Protein AF-A0A2J7RHN5-F1 (afdb_monomer)

Foldseek 3Di:
DVVVLVVLVVLLVVLVVLVVPADPPDCPDPSNVVSVVSNVVSLVVLVVVLVVCCVVQPDPPDPRHQVVDPLSVLSVVLSVLVVVLVVVVVVPDPVPPPPVSNVVSVVSSNCSVVNVCVSDVVSVVVVVVVVVVVVVVVVVVVVVVVVLLVVLVVCLVVFAPPQKDKPDPVDRDPVRQADWDWDPPDDDTDIDTIDTDGDQQGNNDSVSSD

Organism: NCBI:txid105785

Sequence (210 aa):
MKYFDFFIMIVISLSSIALAAEDPVDEESTRNTILEYFDYAFTCVFTIEMILKILDLGIILHPGSYLREFWNIMDAVVVICAAVSFGFNLSGSKAGQNLSTIKSLRVLRVLRPLKTIKRVPKLKAVFDCVVNSLKNVINILIVYILFQFIFAVIAVQLFNGKFFYCSDESKFTEDECQGWYFVYEGDEPKVQKREWKTQDFHYDNVIAAM

Structure (mmCIF, N/CA/C/O backbone):
data_AF-A0A2J7RHN5-F1
#
_entry.id   AF-A0A2J7RHN5-F1
#
loop_
_atom_site.group_PDB
_atom_site.id
_atom_site.type_symbol
_atom_site.label_atom_id
_atom_site.label_alt_id
_atom_site.label_comp_id
_atom_site.label_asym_id
_atom_site.label_entity_id
_atom_site.label_seq_id
_atom_site.pdbx_PDB_ins_code
_atom_site.Cartn_x
_atom_site.Cartn_y
_atom_site.Cartn_z
_atom_site.occupancy
_atom_site.B_iso_or_equiv
_atom_site.auth_seq_id
_atom_site.auth_comp_id
_atom_site.auth_asym_id
_atom_site.auth_atom_id
_atom_site.pdbx_PDB_model_num
ATOM 1 N N . MET A 1 1 ? -17.745 -5.114 28.720 1.00 61.50 1 MET A N 1
ATOM 2 C CA . MET A 1 1 ? -17.225 -4.487 27.484 1.00 61.50 1 MET A CA 1
ATOM 3 C C . MET A 1 1 ? -17.704 -5.114 26.159 1.00 61.50 1 MET A C 1
ATOM 5 O O . MET A 1 1 ? -17.556 -4.456 25.145 1.00 61.50 1 MET A O 1
ATOM 9 N N . LYS A 1 2 ? -18.353 -6.298 26.101 1.00 71.44 2 LYS A N 1
ATOM 10 C CA . LYS A 1 2 ? -18.789 -6.903 24.811 1.00 71.44 2 LYS A CA 1
ATOM 11 C C . LYS A 1 2 ? -19.731 -6.031 23.960 1.00 71.44 2 LYS A C 1
ATOM 13 O O . LYS A 1 2 ? -19.635 -6.055 22.740 1.00 71.44 2 LYS A O 1
ATOM 18 N N . TYR A 1 3 ? -20.615 -5.252 24.589 1.00 81.00 3 TYR A N 1
ATOM 19 C CA . TYR A 1 3 ? -21.520 -4.337 23.879 1.00 81.00 3 TYR A CA 1
ATOM 20 C C . TYR A 1 3 ? -20.787 -3.156 23.239 1.00 81.00 3 TYR A C 1
ATOM 22 O O . TYR A 1 3 ? -21.096 -2.792 22.111 1.00 81.00 3 TYR A O 1
ATOM 30 N N . PHE A 1 4 ? -19.782 -2.606 23.928 1.00 82.94 4 PHE A N 1
ATOM 31 C CA . PHE A 1 4 ? -18.916 -1.567 23.373 1.00 82.94 4 PHE A CA 1
ATOM 32 C C . PHE A 1 4 ? -18.135 -2.106 22.170 1.00 82.94 4 PHE A C 1
ATOM 34 O O . PHE A 1 4 ? -18.080 -1.466 21.123 1.00 82.94 4 PHE A O 1
ATOM 41 N N . ASP A 1 5 ? -17.613 -3.330 22.275 1.00 81.50 5 ASP A N 1
ATOM 42 C CA . ASP A 1 5 ? -16.877 -3.938 21.171 1.00 81.50 5 ASP A CA 1
ATOM 43 C C . ASP A 1 5 ? -17.746 -4.250 19.956 1.00 81.50 5 ASP A C 1
ATOM 45 O O . ASP A 1 5 ? -17.323 -4.019 18.823 1.00 81.50 5 ASP A O 1
ATOM 49 N N . PHE A 1 6 ? -18.966 -4.729 20.191 1.00 86.44 6 PHE A N 1
ATOM 50 C CA . PHE A 1 6 ? -19.950 -4.972 19.145 1.00 86.44 6 PHE A CA 1
ATOM 51 C C . PHE A 1 6 ? -20.397 -3.672 18.465 1.00 86.44 6 PHE A C 1
ATOM 53 O O . PHE A 1 6 ? -20.441 -3.612 17.238 1.00 86.44 6 PHE A O 1
ATOM 60 N N . PHE A 1 7 ? -20.644 -2.614 19.244 1.00 89.38 7 PHE A N 1
ATOM 61 C CA . PHE A 1 7 ? -20.972 -1.291 18.717 1.00 89.38 7 PHE A CA 1
ATOM 62 C C . PHE A 1 7 ? -19.870 -0.768 17.789 1.00 89.38 7 PHE A C 1
ATOM 64 O O . PHE A 1 7 ? -20.147 -0.410 16.647 1.00 89.38 7 PHE A O 1
ATOM 71 N N . ILE A 1 8 ? -18.608 -0.797 18.227 1.00 87.94 8 ILE A N 1
ATOM 72 C CA . ILE A 1 8 ? -17.501 -0.323 17.389 1.00 87.94 8 ILE A CA 1
ATOM 73 C C . ILE A 1 8 ? -17.316 -1.205 16.144 1.00 87.94 8 ILE A C 1
ATOM 75 O O . ILE A 1 8 ? -17.021 -0.675 15.078 1.00 87.94 8 ILE A O 1
ATOM 79 N N . MET A 1 9 ? -17.539 -2.524 16.215 1.00 86.62 9 MET A N 1
ATOM 80 C CA . MET A 1 9 ? -17.522 -3.368 15.008 1.00 86.62 9 MET A CA 1
ATOM 81 C C . MET A 1 9 ? -18.599 -2.969 13.991 1.00 86.62 9 MET A C 1
ATOM 83 O O . MET A 1 9 ? -18.318 -2.956 12.791 1.00 86.62 9 MET A O 1
ATOM 87 N N . ILE A 1 10 ? -19.806 -2.615 14.445 1.00 89.88 10 ILE A N 1
ATOM 88 C CA . ILE A 1 10 ? -20.858 -2.095 13.559 1.00 89.88 10 ILE A CA 1
ATOM 89 C C . ILE A 1 10 ? -20.398 -0.784 12.918 1.00 89.88 10 ILE A C 1
ATOM 91 O O . ILE A 1 10 ? -20.495 -0.638 11.703 1.00 89.88 10 ILE A O 1
ATOM 95 N N . VAL A 1 11 ? -19.832 0.135 13.704 1.00 89.81 11 VAL A N 1
ATOM 96 C CA . VAL A 1 11 ? -19.321 1.422 13.204 1.00 89.81 11 VAL A CA 1
ATOM 97 C C . VAL A 1 11 ? -18.205 1.227 12.171 1.00 89.81 11 VAL A C 1
ATOM 99 O O . VAL A 1 11 ? -18.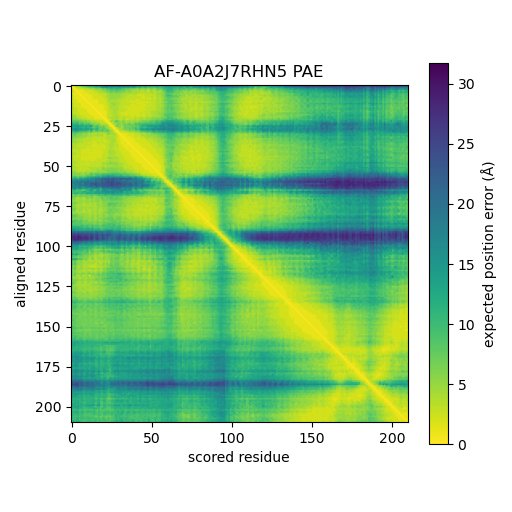217 1.878 11.130 1.00 89.81 11 VAL A O 1
ATOM 102 N N . ILE A 1 12 ? -17.271 0.296 12.399 1.00 88.19 12 ILE A N 1
ATOM 103 C CA . ILE A 1 12 ? -16.224 -0.052 11.422 1.00 88.19 12 ILE A CA 1
ATOM 104 C C . ILE A 1 12 ? -16.846 -0.603 10.138 1.00 88.19 12 ILE A C 1
ATOM 106 O O . ILE A 1 12 ? -16.436 -0.215 9.045 1.00 88.19 12 ILE A O 1
ATOM 110 N N . SER A 1 13 ? -17.845 -1.478 10.257 1.00 90.12 13 SER A N 1
ATOM 111 C CA . SER A 1 13 ? -18.523 -2.081 9.105 1.00 90.12 13 SER A CA 1
ATOM 112 C C . SER A 1 13 ? -19.246 -1.020 8.274 1.00 90.12 13 SER A C 1
ATOM 114 O O . SER A 1 13 ? -19.042 -0.948 7.066 1.00 90.12 13 SER A O 1
ATOM 116 N N . LEU A 1 14 ? -20.005 -0.131 8.921 1.00 91.19 14 LEU A N 1
ATOM 117 C CA . LEU A 1 14 ? -20.675 0.996 8.267 1.00 91.19 14 LEU A CA 1
ATOM 118 C C . LEU A 1 14 ? -19.675 1.963 7.625 1.00 91.19 14 LEU A C 1
ATOM 120 O O . LEU A 1 14 ? -19.875 2.373 6.487 1.00 91.19 14 LEU A O 1
ATOM 124 N N . SER A 1 15 ? -18.563 2.262 8.303 1.00 90.25 15 SER A N 1
ATOM 125 C CA . SER A 1 15 ? -17.482 3.072 7.733 1.00 90.25 15 SER A CA 1
ATOM 126 C C . SER A 1 15 ? -16.845 2.419 6.508 1.00 90.25 15 SER A C 1
ATOM 128 O O . SER A 1 15 ? -16.424 3.133 5.604 1.00 90.25 15 SER A O 1
ATOM 130 N N . SER A 1 16 ? -16.744 1.091 6.478 1.00 89.38 16 SER A N 1
ATOM 131 C CA . SER A 1 16 ? -16.157 0.360 5.350 1.00 89.38 16 SER A CA 1
ATOM 132 C C . SER A 1 16 ? -17.112 0.329 4.157 1.00 89.38 16 SER A C 1
ATOM 134 O O . SER A 1 16 ? -16.682 0.492 3.022 1.00 89.38 16 SER A O 1
ATOM 136 N N . ILE A 1 17 ? -18.413 0.174 4.420 1.00 90.81 17 ILE A N 1
ATOM 137 C CA . ILE A 1 17 ? -19.468 0.244 3.401 1.00 90.81 17 ILE A CA 1
ATOM 138 C C . ILE A 1 17 ? -19.548 1.653 2.807 1.00 90.81 17 ILE A C 1
ATOM 140 O O . ILE A 1 17 ? -19.647 1.786 1.594 1.00 90.81 17 ILE A O 1
ATOM 144 N N . ALA A 1 18 ? -19.463 2.696 3.638 1.00 88.00 18 ALA A N 1
ATOM 145 C CA . ALA A 1 18 ? -19.436 4.080 3.170 1.00 88.00 18 ALA A CA 1
ATOM 146 C C . ALA A 1 18 ? -18.233 4.340 2.249 1.00 88.00 18 ALA A C 1
ATOM 148 O O . ALA A 1 18 ? -18.406 4.911 1.180 1.00 88.00 18 ALA A O 1
ATOM 149 N N . LEU A 1 19 ? -17.045 3.845 2.614 1.00 85.81 19 LEU A N 1
ATOM 150 C CA . LEU A 1 19 ? -15.849 3.957 1.773 1.00 85.81 19 LEU A CA 1
ATOM 151 C C . LEU A 1 19 ? -15.999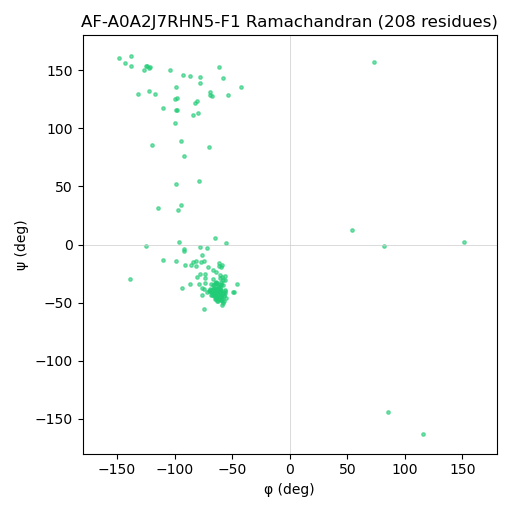 3.205 0.439 1.00 85.81 19 LEU A C 1
ATOM 153 O O . LEU A 1 19 ? -15.573 3.698 -0.595 1.00 85.81 19 LEU A O 1
ATOM 157 N N . ALA A 1 20 ? -16.623 2.025 0.448 1.00 87.50 20 ALA A N 1
ATOM 158 C CA . ALA A 1 20 ? -16.884 1.257 -0.772 1.00 87.50 20 ALA A CA 1
ATOM 159 C C . ALA A 1 20 ? -17.969 1.880 -1.670 1.00 87.50 20 ALA A C 1
ATOM 161 O O . ALA A 1 20 ? -18.062 1.529 -2.843 1.00 87.50 20 ALA A O 1
ATOM 162 N N . ALA A 1 21 ? -18.806 2.761 -1.118 1.00 88.12 21 ALA A N 1
ATOM 163 C CA . ALA A 1 21 ? -19.867 3.459 -1.835 1.00 88.12 21 ALA A CA 1
ATOM 164 C C . ALA A 1 21 ? -19.429 4.821 -2.408 1.00 88.12 21 ALA A C 1
ATOM 166 O O . ALA A 1 21 ? -20.241 5.465 -3.072 1.00 88.12 21 ALA A O 1
ATOM 167 N N . GLU A 1 22 ? -18.195 5.265 -2.137 1.00 83.75 22 GLU A N 1
ATOM 168 C CA . GLU A 1 22 ? -17.614 6.489 -2.705 1.00 83.75 22 GLU A CA 1
ATOM 169 C C . GLU A 1 22 ? -17.396 6.300 -4.214 1.00 83.75 22 GLU A C 1
ATOM 171 O O . GLU A 1 22 ? -16.810 5.305 -4.648 1.00 83.75 22 GLU A O 1
ATOM 176 N N . ASP A 1 23 ? -17.902 7.236 -5.020 1.00 81.12 23 ASP A N 1
ATOM 177 C CA . ASP A 1 23 ? -17.757 7.178 -6.477 1.00 81.12 23 ASP A CA 1
ATOM 178 C C . ASP A 1 23 ? -16.381 7.734 -6.885 1.00 81.12 23 ASP A C 1
ATOM 180 O O . ASP A 1 23 ? -16.086 8.889 -6.555 1.00 81.12 23 ASP A O 1
ATOM 184 N N . PRO A 1 24 ? -15.529 6.953 -7.581 1.00 78.00 24 PRO A N 1
ATOM 185 C CA . PRO A 1 24 ? -14.197 7.399 -7.977 1.00 78.00 24 PRO A CA 1
ATOM 186 C C . PRO A 1 24 ? -14.193 8.359 -9.176 1.00 78.00 24 PRO A C 1
ATOM 188 O O . PRO A 1 24 ? -13.159 8.971 -9.438 1.00 78.00 24 PRO A O 1
ATOM 191 N N . VAL A 1 25 ? -15.292 8.461 -9.934 1.00 76.75 25 VAL A N 1
ATOM 192 C CA . VAL A 1 25 ? -15.349 9.241 -11.183 1.00 76.75 25 VAL A CA 1
ATOM 193 C C . VAL A 1 25 ? -15.862 10.660 -10.938 1.00 76.75 25 VAL A C 1
ATOM 195 O O . VAL A 1 25 ? -15.353 11.599 -11.547 1.00 76.75 25 VAL A O 1
ATOM 198 N N . ASP A 1 26 ? -16.832 10.828 -10.038 1.00 75.19 26 ASP A N 1
ATOM 199 C CA . ASP A 1 26 ? -17.456 12.123 -9.745 1.00 75.19 26 ASP A CA 1
ATOM 200 C C . ASP A 1 26 ? -17.268 12.536 -8.274 1.00 75.19 26 ASP A C 1
ATOM 202 O O . ASP A 1 26 ? -18.129 12.306 -7.416 1.00 75.19 26 ASP A O 1
ATOM 206 N N . GLU A 1 27 ? -16.123 13.171 -7.984 1.00 69.75 27 GLU A N 1
ATOM 207 C CA . GLU A 1 27 ? -15.758 13.662 -6.645 1.00 69.75 27 GLU A CA 1
ATOM 208 C C . GLU A 1 27 ? -16.751 14.715 -6.097 1.00 69.75 27 GLU A C 1
ATOM 210 O O . GLU A 1 27 ? -16.910 14.800 -4.880 1.00 69.75 27 GLU A O 1
ATOM 215 N N . GLU A 1 28 ? -17.458 15.469 -6.952 1.00 71.00 28 GLU A N 1
ATOM 216 C CA . GLU A 1 28 ? -18.370 16.559 -6.545 1.00 71.00 28 GLU A CA 1
ATOM 217 C C . GLU A 1 28 ? -19.846 16.137 -6.443 1.00 71.00 28 GLU A C 1
ATOM 219 O O . GLU A 1 28 ? -20.719 16.948 -6.116 1.00 71.00 28 GLU A O 1
ATOM 224 N N . SER A 1 29 ? -20.152 14.860 -6.679 1.00 80.88 29 SER A N 1
ATOM 225 C CA . SER A 1 29 ? -21.517 14.356 -6.559 1.00 80.88 29 SER A CA 1
ATOM 226 C C . SER A 1 29 ? -22.100 14.585 -5.153 1.00 80.88 29 SER A C 1
ATOM 228 O O . SER A 1 29 ? -21.442 14.405 -4.125 1.00 80.88 29 SER A O 1
ATOM 230 N N . THR A 1 30 ? -23.401 14.897 -5.071 1.00 81.50 30 THR A N 1
ATOM 231 C CA . THR A 1 30 ? -24.111 15.098 -3.786 1.00 81.50 30 THR A CA 1
ATOM 232 C C . THR A 1 30 ? -23.992 13.886 -2.851 1.00 81.50 30 THR A C 1
ATOM 234 O O . THR A 1 30 ? -24.033 14.022 -1.627 1.00 81.50 30 THR A O 1
ATOM 237 N N . ARG A 1 31 ? -23.819 12.684 -3.418 1.00 82.69 31 ARG A N 1
ATOM 238 C CA . ARG A 1 31 ? -23.600 11.441 -2.666 1.00 82.69 31 ARG A CA 1
ATOM 239 C C . ARG A 1 31 ? -22.267 11.477 -1.921 1.00 82.69 31 ARG A C 1
ATOM 241 O O . ARG A 1 31 ? -22.249 11.152 -0.736 1.00 82.69 31 ARG A O 1
ATOM 248 N N . ASN A 1 32 ? -21.198 11.927 -2.575 1.00 82.44 32 ASN A N 1
ATOM 249 C CA . ASN A 1 32 ? -19.870 12.033 -1.977 1.00 82.44 32 ASN A CA 1
ATOM 250 C C . ASN A 1 32 ? -19.832 13.073 -0.848 1.00 82.44 32 ASN A C 1
ATOM 252 O O . ASN A 1 32 ? -19.265 12.791 0.204 1.00 82.44 32 ASN A O 1
ATOM 256 N N . THR A 1 33 ? -20.544 14.200 -0.973 1.00 83.12 33 THR A N 1
ATOM 257 C CA . THR A 1 33 ? -20.673 15.176 0.129 1.00 83.12 33 THR A CA 1
ATOM 258 C C . THR A 1 33 ? -21.336 14.571 1.376 1.00 83.12 33 THR A C 1
ATOM 260 O O . THR A 1 33 ? -20.907 14.811 2.505 1.00 83.12 33 THR A O 1
ATOM 263 N N . ILE A 1 34 ? -22.381 13.755 1.195 1.00 86.88 34 ILE A N 1
ATOM 264 C CA . ILE A 1 34 ? -23.064 13.077 2.309 1.00 86.88 34 ILE A CA 1
ATOM 265 C C . ILE A 1 34 ? -22.154 12.008 2.934 1.00 86.88 34 ILE A C 1
ATOM 267 O O . ILE A 1 34 ? -22.063 11.907 4.160 1.00 86.88 34 ILE A O 1
ATOM 271 N N . LEU A 1 35 ? -21.470 11.218 2.103 1.00 86.94 35 LEU A N 1
ATOM 272 C CA . LEU A 1 35 ? -20.515 10.195 2.542 1.00 86.94 35 LEU A CA 1
ATOM 273 C C . LEU A 1 35 ? -19.350 10.810 3.328 1.00 86.94 35 LEU A C 1
ATOM 275 O O . LEU A 1 35 ? -18.924 10.245 4.336 1.00 86.94 35 LEU A O 1
ATOM 279 N N . GLU A 1 36 ? -18.893 11.997 2.934 1.00 83.12 36 GLU A N 1
ATOM 280 C CA . GLU A 1 36 ? -17.863 12.745 3.651 1.00 83.12 36 GLU A CA 1
ATOM 281 C C . GLU A 1 36 ? -18.323 13.140 5.063 1.00 83.12 36 GLU A C 1
ATOM 283 O O . GLU A 1 36 ? -17.581 12.962 6.032 1.00 83.12 36 GLU A O 1
ATOM 288 N N . TYR A 1 37 ? -19.575 13.586 5.218 1.00 85.81 37 TYR A N 1
ATOM 289 C CA . TYR A 1 37 ? -20.144 13.881 6.536 1.00 85.81 37 TYR A CA 1
ATOM 290 C C . TYR A 1 37 ? -20.212 12.640 7.438 1.00 85.81 37 TYR A C 1
ATOM 292 O O . TYR A 1 37 ? -19.866 12.703 8.623 1.00 85.81 37 TYR A O 1
ATOM 300 N N . PHE A 1 38 ? -20.602 11.489 6.882 1.00 88.31 38 PHE A N 1
ATOM 301 C CA . PHE A 1 38 ? -20.553 10.220 7.611 1.00 88.31 38 PHE A CA 1
ATOM 302 C C . PHE A 1 38 ? -19.125 9.848 8.020 1.00 88.31 38 PHE A C 1
ATOM 304 O O . PHE A 1 38 ? -18.911 9.390 9.143 1.00 88.31 38 PHE A O 1
ATOM 311 N N . ASP A 1 39 ? -18.136 10.087 7.159 1.00 85.44 39 ASP A N 1
ATOM 312 C CA . ASP A 1 39 ? -16.738 9.820 7.485 1.00 85.44 39 ASP A CA 1
ATOM 313 C C . ASP A 1 39 ? -16.221 10.685 8.644 1.00 85.44 39 ASP A C 1
ATOM 315 O O . ASP A 1 39 ? -15.502 10.187 9.523 1.00 85.44 39 ASP A O 1
ATOM 319 N N . TYR A 1 40 ? -16.645 11.951 8.704 1.00 84.81 40 TYR A N 1
ATOM 320 C CA . TYR A 1 40 ? -16.377 12.816 9.852 1.00 84.81 40 TYR A CA 1
ATOM 321 C C . TYR A 1 40 ? -17.000 12.258 11.133 1.00 84.81 40 TYR A C 1
ATOM 323 O O . TYR A 1 40 ? -16.305 12.133 12.146 1.00 84.81 40 TYR A O 1
ATOM 331 N N . ALA A 1 41 ? -18.263 11.828 11.084 1.00 89.44 41 ALA A N 1
ATOM 332 C CA . ALA A 1 41 ? -18.929 11.217 12.232 1.00 89.44 41 ALA A CA 1
ATOM 333 C C . ALA A 1 41 ? -18.199 9.948 12.718 1.00 89.44 41 ALA A C 1
ATOM 335 O O . ALA A 1 41 ? -17.947 9.795 13.917 1.00 89.44 41 ALA A O 1
ATOM 336 N N . PHE A 1 42 ? -17.787 9.062 11.805 1.00 89.25 42 PHE A N 1
ATOM 337 C CA . PHE A 1 42 ? -17.022 7.859 12.152 1.00 89.25 42 PHE A CA 1
ATOM 338 C C . PHE A 1 42 ? -15.655 8.194 12.759 1.00 89.25 42 PHE A C 1
ATOM 340 O O . PHE A 1 42 ? -15.257 7.594 13.759 1.00 89.25 42 PHE A O 1
ATOM 347 N N . THR A 1 43 ? -14.950 9.184 12.208 1.00 86.44 43 THR A N 1
ATOM 348 C CA . THR A 1 43 ? -13.660 9.650 12.737 1.00 86.44 43 THR A CA 1
ATOM 349 C C . THR A 1 43 ? -13.789 10.195 14.161 1.00 86.44 43 THR A C 1
ATOM 351 O O . THR A 1 43 ? -12.938 9.900 15.006 1.00 86.44 43 THR A O 1
ATOM 354 N N . CYS A 1 44 ? -14.863 10.925 14.472 1.00 88.31 44 CYS A N 1
ATOM 355 C CA . CYS A 1 44 ? -15.139 11.379 15.836 1.00 88.31 44 CYS A CA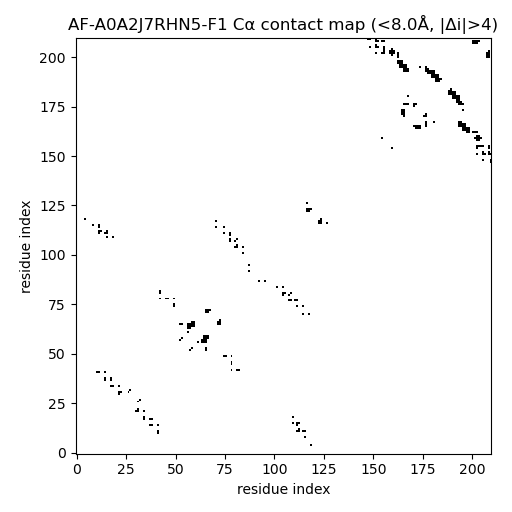 1
ATOM 356 C C . CYS A 1 44 ? -15.336 10.200 16.799 1.00 88.31 44 CYS A C 1
ATOM 358 O O . CYS A 1 44 ? -14.719 10.175 17.865 1.00 88.31 44 CYS A O 1
ATOM 360 N N . VAL A 1 45 ? -16.122 9.187 16.411 1.00 90.69 45 VAL A N 1
ATOM 361 C CA . VAL A 1 45 ? -16.332 7.981 17.233 1.00 90.69 45 VAL A CA 1
ATOM 362 C C . VAL A 1 45 ? -15.011 7.248 17.494 1.00 90.69 45 VAL A C 1
ATOM 364 O O . VAL A 1 45 ? -14.739 6.872 18.634 1.00 90.69 45 VAL A O 1
ATOM 367 N N . PHE A 1 46 ? -14.153 7.096 16.480 1.00 88.19 46 PHE A N 1
ATOM 368 C CA . PHE A 1 46 ? -12.839 6.460 16.644 1.00 88.19 46 PHE A CA 1
ATOM 369 C C . PHE A 1 46 ? -11.866 7.289 17.483 1.00 88.19 46 PHE A C 1
ATOM 371 O O . PHE A 1 46 ? -11.078 6.729 18.241 1.00 88.19 46 PHE A O 1
ATOM 378 N N . THR A 1 47 ? -11.929 8.615 17.390 1.00 87.50 47 THR A N 1
ATOM 379 C CA . THR A 1 47 ? -11.136 9.498 18.252 1.00 87.50 47 THR A CA 1
ATOM 380 C C . THR A 1 47 ? -11.529 9.322 19.717 1.00 87.50 47 THR A C 1
ATOM 382 O O . THR A 1 47 ? -10.659 9.168 20.573 1.00 87.50 47 THR A O 1
ATOM 385 N N . ILE A 1 48 ? -12.832 9.269 20.013 1.00 89.88 48 ILE A N 1
ATOM 386 C CA . ILE A 1 48 ? -13.334 9.029 21.373 1.00 89.88 48 ILE A CA 1
ATOM 387 C C . ILE A 1 48 ? -12.903 7.644 21.869 1.00 89.88 48 ILE A C 1
ATOM 389 O O . ILE A 1 48 ? -12.400 7.520 22.982 1.00 89.88 48 ILE A O 1
ATOM 393 N N . GLU A 1 49 ? -13.043 6.608 21.040 1.00 88.56 49 GLU A N 1
ATOM 394 C CA . GLU A 1 49 ? -12.577 5.252 21.352 1.00 88.56 49 GLU A CA 1
ATOM 395 C C . GLU A 1 49 ? -11.077 5.226 21.699 1.00 88.56 49 GLU A C 1
ATOM 397 O O . GLU A 1 49 ? -10.685 4.620 22.698 1.00 88.56 49 GLU A O 1
ATOM 402 N N . MET A 1 50 ? -10.244 5.900 20.901 1.00 85.88 50 MET A N 1
ATOM 403 C CA . MET A 1 50 ? -8.801 5.998 21.128 1.00 85.88 50 MET A CA 1
ATOM 404 C C . MET A 1 50 ? -8.494 6.679 22.467 1.00 85.88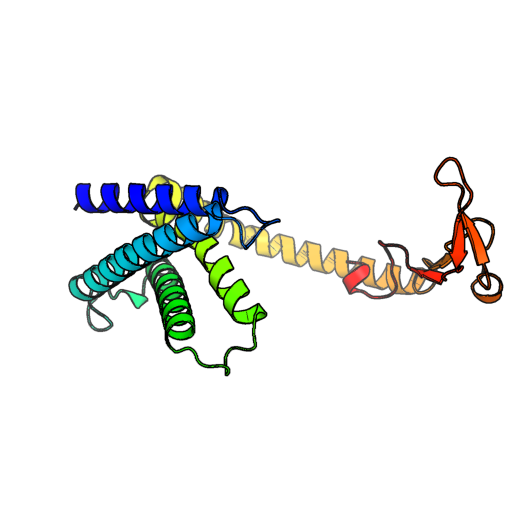 50 MET A C 1
ATOM 406 O O . MET A 1 50 ? -7.684 6.167 23.238 1.00 85.88 50 MET A O 1
ATOM 410 N N . ILE A 1 51 ? -9.158 7.797 22.772 1.00 86.88 51 ILE A N 1
ATOM 411 C CA . ILE A 1 51 ? -8.980 8.516 24.041 1.00 86.88 51 ILE A CA 1
ATOM 412 C C . ILE A 1 51 ? -9.369 7.619 25.220 1.00 86.88 51 ILE A C 1
ATOM 414 O O . ILE A 1 51 ? -8.597 7.497 26.168 1.00 86.88 51 ILE A O 1
ATOM 418 N N . LEU A 1 52 ? -10.516 6.937 25.148 1.00 86.38 52 LEU A N 1
ATOM 419 C CA . LEU A 1 52 ? -10.958 6.016 26.198 1.00 86.38 52 LEU A CA 1
ATOM 420 C C . LEU A 1 52 ? -9.945 4.886 26.432 1.00 86.38 52 LEU A C 1
ATOM 422 O O . LEU A 1 52 ? -9.630 4.581 27.579 1.00 86.38 52 LEU A O 1
ATOM 426 N N . LYS A 1 53 ? -9.376 4.311 25.365 1.00 81.38 53 LYS A N 1
ATOM 427 C CA . LYS A 1 53 ? -8.309 3.302 25.476 1.00 81.38 53 LYS A CA 1
ATOM 428 C C . LYS A 1 53 ? -7.040 3.864 26.114 1.00 81.38 53 LYS A C 1
ATOM 430 O O . LYS A 1 53 ? -6.423 3.185 26.925 1.00 81.38 53 LYS A O 1
ATOM 435 N N . ILE A 1 54 ? -6.635 5.079 25.751 1.00 82.38 54 ILE A N 1
ATOM 436 C CA . ILE A 1 54 ? -5.450 5.728 26.328 1.00 82.38 54 ILE A CA 1
ATOM 437 C C . ILE A 1 54 ? -5.635 5.963 27.833 1.00 82.38 54 ILE A C 1
ATOM 439 O O . ILE A 1 54 ? -4.687 5.779 28.595 1.00 82.38 54 ILE A O 1
ATOM 443 N N . LEU A 1 55 ? -6.844 6.338 28.259 1.00 82.81 55 LEU A N 1
ATOM 444 C CA . LEU A 1 55 ? -7.172 6.535 29.672 1.00 82.81 55 LEU A CA 1
ATOM 445 C C . LEU A 1 55 ? -7.201 5.215 30.460 1.00 82.81 55 LEU A C 1
ATOM 447 O O . LEU A 1 55 ? -6.729 5.192 31.590 1.00 82.81 55 LEU A O 1
ATOM 451 N N . ASP A 1 56 ? -7.711 4.131 29.867 1.00 80.06 56 ASP A N 1
ATOM 452 C CA . ASP A 1 56 ? -7.813 2.812 30.515 1.00 80.06 56 ASP A CA 1
ATOM 453 C C . ASP A 1 56 ? -6.459 2.075 30.594 1.00 80.06 56 ASP A C 1
ATOM 455 O O . ASP A 1 56 ? -6.093 1.530 31.632 1.00 80.06 56 ASP A O 1
ATOM 459 N N . LEU A 1 57 ? -5.671 2.089 29.511 1.00 71.88 57 LEU A N 1
ATOM 460 C CA . LEU A 1 57 ? -4.392 1.362 29.410 1.00 71.88 57 LEU A CA 1
ATOM 461 C C . LEU A 1 57 ? -3.170 2.188 29.853 1.00 71.88 57 LEU A C 1
ATOM 463 O O . LEU A 1 57 ? -2.099 1.628 30.101 1.00 71.88 57 LEU A O 1
ATOM 467 N N . GLY A 1 58 ? -3.305 3.513 29.932 1.00 67.69 58 GLY A N 1
ATOM 468 C CA . GLY A 1 58 ? -2.196 4.440 30.141 1.00 67.69 58 GLY A CA 1
ATOM 469 C C . GLY A 1 58 ? -1.296 4.610 28.906 1.00 67.69 58 GLY A C 1
ATOM 470 O O . GLY A 1 58 ? -1.218 3.757 28.017 1.00 67.69 58 GLY A O 1
ATOM 471 N N . ILE A 1 59 ? -0.586 5.744 28.843 1.00 63.69 59 ILE A N 1
ATOM 472 C CA . ILE A 1 59 ? 0.247 6.112 27.683 1.00 63.69 59 ILE A CA 1
ATOM 473 C C . ILE A 1 59 ? 1.540 5.277 27.628 1.00 63.69 59 ILE A C 1
ATOM 475 O O . ILE A 1 59 ? 1.795 4.617 26.620 1.00 63.69 59 ILE A O 1
ATOM 479 N N . ILE A 1 60 ? 2.355 5.278 28.694 1.00 56.72 60 ILE A N 1
ATOM 480 C CA . ILE A 1 60 ? 3.711 4.680 28.678 1.00 56.72 60 ILE A CA 1
ATOM 481 C C . ILE A 1 60 ? 4.078 3.887 29.955 1.00 56.72 60 ILE A C 1
ATOM 483 O O . ILE A 1 60 ? 4.842 2.930 29.843 1.00 56.72 60 ILE A O 1
ATOM 487 N N . LEU A 1 61 ? 3.550 4.218 31.144 1.00 51.31 61 LEU A N 1
ATOM 488 C CA . LEU A 1 61 ? 4.129 3.771 32.430 1.00 51.31 61 LEU A CA 1
ATOM 489 C C . LEU A 1 61 ? 3.586 2.457 33.041 1.00 51.31 61 LEU A C 1
ATOM 491 O O . LEU A 1 61 ? 4.145 2.002 34.036 1.00 51.31 61 LEU A O 1
ATOM 495 N N . HIS A 1 62 ? 2.550 1.821 32.480 1.00 55.59 62 HIS A N 1
ATOM 496 C CA . HIS A 1 62 ? 1.970 0.584 33.036 1.00 55.59 62 HIS A CA 1
ATOM 497 C C . HIS A 1 62 ? 2.378 -0.684 32.251 1.00 55.59 62 HIS A C 1
ATOM 499 O O . HIS A 1 62 ? 2.584 -0.629 31.037 1.00 55.59 62 HIS A O 1
ATOM 505 N N . PRO A 1 63 ? 2.479 -1.866 32.896 1.00 48.59 63 PRO A N 1
ATOM 506 C CA . PRO A 1 63 ? 2.725 -3.137 32.211 1.00 48.59 63 PRO A CA 1
ATOM 507 C C . PRO A 1 63 ? 1.481 -3.536 31.396 1.00 48.59 63 PRO A C 1
ATOM 509 O O . PRO A 1 63 ? 0.619 -4.273 31.857 1.00 48.59 63 PRO A O 1
ATOM 512 N N . GLY A 1 64 ? 1.377 -2.984 30.187 1.00 59.59 64 GLY A N 1
ATOM 513 C CA . GLY A 1 64 ? 0.182 -3.034 29.334 1.00 59.59 64 GLY A CA 1
ATOM 514 C C . GLY A 1 64 ? 0.032 -1.832 28.391 1.00 59.59 64 GLY A C 1
ATOM 515 O O . GLY A 1 64 ? -0.949 -1.776 27.656 1.00 59.59 64 GLY A O 1
ATOM 516 N N . SER A 1 65 ? 0.996 -0.898 28.398 1.00 66.81 65 SER A N 1
ATOM 517 C CA . SER A 1 65 ? 0.970 0.363 27.648 1.00 66.81 65 SER A CA 1
ATOM 518 C C . SER A 1 65 ? 0.464 0.240 26.214 1.00 66.81 65 SER A C 1
ATOM 520 O O . SER A 1 65 ? 0.912 -0.614 25.440 1.00 66.81 65 SER A O 1
ATOM 522 N N . TYR A 1 66 ? -0.401 1.186 25.848 1.00 68.25 66 TYR A N 1
ATOM 523 C CA . TYR A 1 66 ? -1.056 1.289 24.547 1.00 68.25 66 TYR A CA 1
ATOM 524 C C . TYR A 1 66 ? -0.077 1.151 23.365 1.00 68.25 66 TYR A C 1
ATOM 526 O O . TYR A 1 66 ? -0.365 0.444 22.401 1.00 68.25 66 TYR A O 1
ATOM 534 N N . LEU A 1 67 ? 1.114 1.753 23.470 1.00 67.06 67 LEU A N 1
ATOM 535 C CA . LEU A 1 67 ? 2.127 1.780 22.408 1.00 67.06 67 LEU A CA 1
ATOM 536 C C . LEU A 1 67 ? 2.912 0.472 22.219 1.00 67.06 67 LEU A C 1
ATOM 538 O O . LEU A 1 67 ? 3.647 0.354 21.246 1.00 67.06 67 LEU A O 1
ATOM 542 N N . ARG A 1 68 ? 2.794 -0.526 23.104 1.00 71.81 68 ARG A N 1
ATOM 543 C CA . ARG A 1 68 ? 3.527 -1.798 22.937 1.00 71.81 68 ARG A CA 1
ATOM 544 C C . ARG A 1 68 ? 2.804 -2.782 22.016 1.00 71.81 68 ARG A C 1
ATOM 546 O O . ARG A 1 68 ? 3.396 -3.755 21.555 1.00 71.81 68 ARG A O 1
ATOM 553 N N . GLU A 1 69 ? 1.525 -2.543 21.743 1.00 79.38 69 GLU A N 1
ATOM 554 C CA . GLU A 1 69 ? 0.717 -3.388 20.873 1.00 79.38 69 GLU A CA 1
ATOM 555 C C . GLU A 1 69 ? 0.640 -2.789 19.460 1.00 79.38 69 GLU A C 1
ATOM 557 O O . GLU A 1 69 ? 0.039 -1.736 19.255 1.00 79.38 69 GLU A O 1
ATOM 562 N N . PHE A 1 70 ? 1.197 -3.495 18.468 1.00 80.44 70 PHE A N 1
ATOM 563 C CA . PHE A 1 70 ? 1.223 -3.070 17.057 1.00 80.44 70 PHE A CA 1
ATOM 564 C C . PHE A 1 70 ? -0.155 -2.632 16.534 1.00 80.44 70 PHE A C 1
ATOM 566 O O . PHE A 1 70 ? -0.288 -1.612 15.861 1.00 80.44 70 PHE A O 1
ATOM 573 N N . TRP A 1 71 ? -1.203 -3.363 16.914 1.00 81.44 71 TRP A N 1
ATOM 574 C CA . TRP A 1 71 ? -2.578 -3.070 16.518 1.00 81.44 71 TRP A CA 1
ATOM 575 C C . TRP A 1 71 ? -3.100 -1.725 17.049 1.00 81.44 71 TRP A C 1
ATOM 577 O O . TRP A 1 71 ? -3.895 -1.080 16.372 1.00 81.44 71 TRP A O 1
ATOM 587 N N . ASN A 1 72 ? -2.653 -1.287 18.231 1.00 81.31 72 ASN A N 1
ATOM 588 C CA . ASN A 1 72 ? -3.024 0.013 18.805 1.00 81.31 72 ASN A CA 1
ATOM 589 C C . ASN A 1 72 ? -2.230 1.160 18.179 1.00 81.31 72 ASN A C 1
ATOM 591 O O . ASN A 1 72 ? -2.765 2.253 18.009 1.00 81.31 72 ASN A O 1
ATOM 595 N N . ILE A 1 73 ? -0.969 0.913 17.809 1.00 83.94 73 ILE A N 1
ATOM 596 C CA . ILE A 1 73 ? -0.165 1.887 17.062 1.00 83.94 73 ILE A CA 1
ATOM 597 C C . ILE A 1 73 ? -0.811 2.146 15.699 1.00 83.94 73 ILE A C 1
ATOM 599 O O . ILE A 1 73 ? -1.031 3.298 15.342 1.00 83.94 73 ILE A O 1
ATOM 603 N N . MET A 1 74 ? -1.175 1.087 14.969 1.00 81.94 74 MET A N 1
ATOM 604 C CA . MET A 1 74 ? -1.870 1.208 13.685 1.00 81.94 74 MET A CA 1
ATOM 605 C C . MET A 1 74 ? -3.187 1.991 13.826 1.00 81.94 74 MET A C 1
ATOM 607 O O . MET A 1 74 ? -3.463 2.882 13.027 1.00 81.94 74 MET A O 1
ATOM 611 N N . ASP A 1 75 ? -3.973 1.701 14.869 1.00 83.50 75 ASP A N 1
ATOM 612 C CA . ASP A 1 75 ? -5.208 2.422 15.205 1.00 83.50 75 ASP A CA 1
ATOM 613 C C . ASP A 1 75 ? -4.952 3.924 15.442 1.00 83.50 75 ASP A C 1
ATOM 615 O O . ASP A 1 75 ? -5.596 4.776 14.825 1.00 83.50 75 ASP A O 1
ATOM 619 N N . ALA A 1 76 ? -3.947 4.255 16.258 1.00 83.94 76 ALA A N 1
ATOM 620 C CA . ALA A 1 76 ? -3.580 5.639 16.548 1.00 83.94 76 ALA A CA 1
ATOM 621 C C . ALA A 1 76 ? -3.083 6.392 15.311 1.00 83.94 76 ALA A C 1
ATOM 623 O O . ALA A 1 76 ? -3.481 7.535 15.112 1.00 83.94 76 ALA A O 1
ATOM 624 N N . VAL A 1 77 ? -2.272 5.768 14.453 1.00 85.44 77 VAL A N 1
ATOM 625 C CA . VAL A 1 77 ? -1.807 6.398 13.206 1.00 85.44 77 VAL A CA 1
ATOM 626 C C . VAL A 1 77 ? -2.995 6.777 12.324 1.00 85.44 77 VAL A C 1
ATOM 628 O O . VAL A 1 77 ? -3.074 7.914 11.866 1.00 85.44 77 VAL A O 1
ATOM 631 N N . VAL A 1 78 ? -3.961 5.871 12.141 1.00 84.06 78 VAL A N 1
ATOM 632 C CA . VAL A 1 78 ? -5.156 6.143 11.324 1.00 84.06 78 VAL A CA 1
ATOM 633 C C . VAL A 1 78 ? -5.981 7.297 11.903 1.00 84.06 78 VAL A C 1
ATOM 635 O O . VAL A 1 78 ? -6.411 8.175 11.155 1.00 84.06 78 VAL A O 1
ATOM 638 N N . VAL A 1 79 ? -6.190 7.324 13.223 1.00 86.38 79 VAL A N 1
ATOM 639 C CA . VAL A 1 79 ? -6.957 8.388 13.895 1.00 86.38 79 VAL A CA 1
ATOM 640 C C . VAL A 1 79 ? -6.225 9.733 13.836 1.00 86.38 79 VAL A C 1
ATOM 642 O O . VAL A 1 79 ? -6.845 10.744 13.514 1.00 86.38 79 VAL A O 1
ATOM 645 N N . ILE A 1 80 ? -4.909 9.758 14.068 1.00 85.56 80 ILE A N 1
ATOM 646 C CA . ILE A 1 80 ? -4.091 10.978 14.001 1.00 85.56 80 ILE A CA 1
ATOM 647 C C . ILE A 1 80 ? -4.072 11.534 12.574 1.00 85.56 80 ILE A C 1
ATOM 649 O O . ILE A 1 80 ? -4.307 12.723 12.383 1.00 85.56 80 ILE A O 1
ATOM 653 N N . CYS A 1 81 ? -3.859 10.694 11.559 1.00 83.75 81 CYS A N 1
ATOM 654 C CA . CYS A 1 81 ? -3.894 11.119 10.158 1.00 83.75 81 CYS A CA 1
ATOM 655 C C . CYS A 1 81 ? -5.260 11.703 9.763 1.00 83.75 81 CYS A C 1
ATOM 657 O O . CYS A 1 81 ? -5.317 12.714 9.060 1.00 83.75 81 CYS A O 1
ATOM 659 N N . ALA A 1 82 ? -6.356 11.113 10.248 1.00 81.94 82 ALA A N 1
ATOM 660 C CA . ALA A 1 82 ? -7.699 11.636 10.019 1.00 81.94 82 ALA A CA 1
ATOM 661 C C . ALA A 1 82 ? -7.933 12.979 10.739 1.00 81.94 82 ALA A C 1
ATOM 663 O O . ALA A 1 82 ? -8.476 13.906 10.139 1.00 81.94 82 ALA A O 1
ATOM 664 N N . ALA A 1 83 ? -7.464 13.122 11.983 1.00 81.56 83 ALA A N 1
ATOM 665 C CA . ALA A 1 83 ? -7.545 14.373 12.740 1.00 81.56 83 ALA A CA 1
ATOM 666 C C . ALA A 1 83 ? -6.714 15.499 12.097 1.00 81.56 83 ALA A C 1
ATOM 668 O O . ALA A 1 83 ? -7.168 16.638 12.008 1.00 81.56 83 ALA A O 1
ATOM 669 N N . VAL A 1 84 ? -5.522 15.173 11.590 1.00 82.25 84 VAL A N 1
ATOM 670 C CA . VAL A 1 84 ? -4.665 16.103 10.843 1.00 82.25 84 VAL A CA 1
ATOM 671 C C . VAL A 1 84 ? -5.353 16.547 9.551 1.00 82.25 84 VAL A C 1
ATOM 673 O O . VAL A 1 84 ? -5.416 17.744 9.279 1.00 82.25 84 VAL A O 1
ATOM 676 N N . SER A 1 85 ? -5.935 15.615 8.788 1.00 76.81 85 SER A N 1
ATOM 677 C CA . SER A 1 85 ? -6.719 15.940 7.589 1.00 76.81 85 SER A CA 1
ATOM 678 C C . SER A 1 85 ? -7.878 16.894 7.904 1.00 76.81 85 SER A C 1
ATOM 680 O O . SER A 1 85 ? -8.079 17.876 7.193 1.00 76.81 85 SER A O 1
ATOM 682 N N . PHE A 1 86 ? -8.600 16.667 9.002 1.00 74.25 86 PHE A N 1
ATOM 683 C CA . PHE A 1 86 ? -9.678 17.549 9.450 1.00 74.25 86 PHE A CA 1
ATOM 684 C C . PHE A 1 86 ? -9.177 18.955 9.823 1.00 74.25 86 PHE A C 1
ATOM 686 O O . PHE A 1 86 ? -9.746 19.951 9.377 1.00 74.25 86 PHE A O 1
ATOM 693 N N . GLY A 1 87 ? -8.073 19.047 10.573 1.00 74.31 87 GLY A N 1
ATOM 694 C CA . GLY A 1 87 ? -7.459 20.325 10.945 1.00 74.31 87 GLY A CA 1
ATOM 695 C C . GLY A 1 87 ? -6.986 21.146 9.740 1.00 74.31 87 GLY A C 1
ATOM 696 O O . GLY A 1 87 ? -7.164 22.364 9.718 1.00 74.31 87 GLY A O 1
ATOM 697 N N . PHE A 1 88 ? -6.449 20.487 8.707 1.00 72.50 88 PHE A N 1
ATOM 698 C CA . PHE A 1 88 ? -6.066 21.150 7.457 1.00 72.50 88 PHE A CA 1
ATOM 699 C C . PHE A 1 88 ? -7.271 21.701 6.681 1.00 72.50 88 PHE A C 1
ATOM 701 O O . PHE A 1 88 ? -7.185 22.819 6.175 1.00 72.50 88 PHE A O 1
ATOM 708 N N . ASN A 1 89 ? -8.391 20.971 6.628 1.00 68.81 89 ASN A N 1
ATOM 709 C CA . ASN A 1 89 ? -9.612 21.428 5.949 1.00 68.81 89 ASN A CA 1
ATOM 710 C C . ASN A 1 89 ? -10.259 22.640 6.649 1.00 68.81 89 ASN A C 1
ATOM 712 O O . ASN A 1 89 ? -10.703 23.574 5.987 1.00 68.81 89 ASN A O 1
ATOM 716 N N . LEU A 1 90 ? -10.266 22.666 7.987 1.00 66.50 90 LEU A N 1
ATOM 717 C CA . LEU A 1 90 ? -10.854 23.753 8.786 1.00 66.50 90 LEU A CA 1
ATOM 718 C C . LEU A 1 90 ? -10.039 25.048 8.788 1.00 66.50 90 LEU A C 1
ATOM 720 O O . LEU A 1 90 ? -10.611 26.132 8.868 1.00 66.50 90 LEU A O 1
ATOM 724 N N . SER A 1 91 ? -8.710 24.955 8.717 1.00 64.06 91 SER A N 1
ATOM 725 C CA . SER A 1 91 ? -7.825 26.121 8.844 1.00 64.06 91 SER A CA 1
ATOM 726 C C . SER A 1 91 ? -7.863 27.058 7.623 1.00 64.06 91 SER A C 1
ATOM 728 O O . SER A 1 91 ? -7.190 28.089 7.622 1.00 64.06 91 SER A O 1
ATOM 730 N N . GLY A 1 92 ? -8.614 26.723 6.558 1.00 55.91 92 GLY A N 1
ATOM 731 C CA . GLY A 1 92 ? -8.792 27.560 5.356 1.00 55.91 92 GLY A CA 1
ATOM 732 C C . GLY A 1 92 ? -7.479 27.998 4.691 1.00 55.91 92 GLY A C 1
ATOM 733 O O . GLY A 1 92 ? -7.449 28.915 3.867 1.00 55.91 92 GLY A O 1
ATOM 734 N N . SER A 1 93 ? -6.365 27.387 5.092 1.00 51.91 93 SER A N 1
ATOM 735 C CA . SER A 1 93 ? -5.040 27.886 4.793 1.00 51.91 93 SER A CA 1
ATOM 736 C C . SER A 1 93 ? -4.700 27.477 3.374 1.00 51.91 93 SER A C 1
ATOM 738 O O . SER A 1 93 ? -4.444 26.310 3.083 1.00 51.91 93 SER A O 1
ATOM 740 N N . LYS A 1 94 ? -4.598 28.482 2.502 1.00 50.12 94 LYS A N 1
ATOM 741 C CA . LYS A 1 94 ? -4.051 28.397 1.137 1.00 50.12 94 LYS A CA 1
ATOM 742 C C . LYS A 1 94 ? -2.619 27.817 1.069 1.00 50.12 94 LYS A C 1
ATOM 744 O O . LYS A 1 94 ? -2.064 27.702 -0.014 1.00 50.12 94 LYS A O 1
ATOM 749 N N . ALA A 1 95 ? -2.030 27.430 2.204 1.00 46.97 95 ALA A N 1
ATOM 750 C CA . ALA A 1 95 ? -0.771 26.698 2.326 1.00 46.97 95 ALA A CA 1
ATOM 751 C C . ALA A 1 95 ? -0.896 25.178 2.045 1.00 46.97 95 ALA A C 1
ATOM 753 O O . ALA A 1 95 ? 0.102 24.465 2.081 1.00 46.97 95 ALA A O 1
ATOM 754 N N . GLY A 1 96 ? -2.101 24.667 1.762 1.00 47.94 96 GLY A N 1
ATOM 755 C CA . GLY A 1 96 ? -2.380 23.252 1.484 1.00 47.94 96 GLY A CA 1
ATOM 756 C C . GLY A 1 96 ? -2.379 22.851 0.002 1.00 47.94 96 GLY A C 1
ATOM 757 O O . GLY A 1 96 ? -3.159 21.985 -0.376 1.00 47.94 96 GLY A O 1
ATOM 758 N N . GLN A 1 97 ? -1.539 23.445 -0.854 1.00 46.19 97 GLN A N 1
ATOM 759 C CA . GLN A 1 97 ? -1.485 23.132 -2.299 1.00 46.19 97 GLN A CA 1
ATOM 760 C C . GLN A 1 97 ? -1.020 21.704 -2.655 1.00 46.19 97 GLN A C 1
ATOM 762 O O . GLN A 1 97 ? -0.922 21.365 -3.831 1.00 46.19 97 GLN A O 1
ATOM 767 N N . ASN A 1 98 ? -0.803 20.822 -1.681 1.00 54.38 98 ASN A N 1
ATOM 768 C CA . ASN A 1 98 ? -0.582 19.409 -1.961 1.00 54.38 98 ASN A CA 1
ATOM 769 C C . ASN A 1 98 ? -1.915 18.653 -1.925 1.00 54.38 98 ASN A C 1
ATOM 771 O O . ASN A 1 98 ? -2.189 17.898 -0.990 1.00 54.38 98 ASN A O 1
ATOM 775 N N . LEU A 1 99 ? -2.720 18.810 -2.983 1.00 56.34 99 LEU A N 1
ATOM 776 C CA . LEU A 1 99 ? -3.864 17.930 -3.283 1.00 56.34 99 LEU A CA 1
ATOM 777 C C . LEU A 1 99 ? -3.474 16.442 -3.144 1.00 56.34 99 LEU A C 1
ATOM 779 O O . LEU A 1 99 ? -4.257 15.633 -2.652 1.00 56.34 99 LEU A O 1
ATOM 783 N N . SER A 1 100 ? -2.223 16.103 -3.479 1.00 59.12 100 SER A N 1
ATOM 784 C CA . SER A 1 100 ? -1.642 14.765 -3.304 1.00 59.12 100 SER A CA 1
ATOM 785 C C . SER A 1 100 ? -1.588 14.296 -1.839 1.00 59.12 100 SER A C 1
ATOM 787 O O . SER A 1 100 ? -1.921 13.146 -1.547 1.00 59.12 100 SER A O 1
ATOM 789 N N . THR A 1 101 ? -1.253 15.171 -0.885 1.00 62.56 101 THR A N 1
ATOM 790 C CA . THR A 1 101 ? -1.164 14.800 0.539 1.00 62.56 101 THR A CA 1
ATOM 791 C C . THR A 1 101 ? -2.547 14.561 1.137 1.00 62.56 101 THR A C 1
ATOM 793 O O . THR A 1 101 ? -2.740 13.593 1.868 1.00 62.56 101 THR A O 1
ATOM 796 N N . ILE A 1 102 ? -3.537 15.389 0.790 1.00 67.81 102 ILE A N 1
ATOM 797 C CA . ILE A 1 102 ? -4.919 15.218 1.265 1.00 67.81 102 ILE A CA 1
ATOM 798 C C . ILE A 1 102 ? -5.534 13.935 0.681 1.00 67.81 102 ILE A C 1
ATOM 800 O O . ILE A 1 102 ? -6.143 13.163 1.424 1.00 67.81 102 ILE A O 1
ATOM 804 N N . LYS A 1 103 ? -5.300 13.647 -0.610 1.00 67.81 103 LYS A N 1
ATOM 805 C CA . LYS A 1 103 ? -5.707 12.374 -1.231 1.00 67.81 103 LYS A CA 1
ATOM 806 C C . LYS A 1 103 ? -5.022 11.174 -0.567 1.00 67.81 103 LYS A C 1
ATOM 808 O O . LYS A 1 103 ? -5.692 10.202 -0.229 1.00 67.81 103 LYS A O 1
ATOM 813 N N . SER A 1 104 ? -3.726 11.266 -0.268 1.00 68.56 104 SER A N 1
ATOM 814 C CA . SER A 1 104 ? -2.979 10.197 0.416 1.00 68.56 104 SER A CA 1
ATOM 815 C C . SER A 1 104 ? -3.500 9.914 1.833 1.00 68.56 104 SER A C 1
ATOM 817 O O . SER A 1 104 ? -3.610 8.756 2.233 1.00 68.56 104 SER A O 1
ATOM 819 N N . LEU A 1 105 ? -3.894 10.946 2.590 1.00 72.44 105 LEU A N 1
ATOM 820 C CA . LEU A 1 105 ? -4.506 10.777 3.916 1.00 72.44 105 LEU A CA 1
ATOM 821 C C . LEU A 1 105 ? -5.882 10.095 3.843 1.00 72.44 105 LEU A C 1
ATOM 823 O O . LEU A 1 105 ? -6.249 9.367 4.767 1.00 72.44 105 LEU A O 1
ATOM 827 N N . ARG A 1 106 ? -6.626 10.276 2.742 1.00 72.50 106 ARG A N 1
ATOM 828 C CA . ARG A 1 106 ? -7.894 9.571 2.494 1.00 72.50 106 ARG A CA 1
ATOM 829 C C . ARG A 1 106 ? -7.667 8.070 2.281 1.00 72.50 106 ARG A C 1
ATOM 831 O O . ARG A 1 106 ? -8.403 7.270 2.853 1.00 72.50 106 ARG A O 1
ATOM 838 N N . VAL A 1 107 ? -6.600 7.679 1.575 1.00 79.62 107 VAL A N 1
ATOM 839 C CA . VAL A 1 107 ? -6.239 6.261 1.350 1.00 79.62 107 VAL A CA 1
ATOM 840 C C . VAL A 1 107 ? -5.980 5.518 2.664 1.00 79.62 107 VAL A C 1
ATOM 842 O O . VAL A 1 107 ? -6.352 4.354 2.801 1.00 79.62 107 VAL A O 1
ATOM 845 N N . LEU A 1 108 ? -5.435 6.186 3.687 1.00 78.75 108 LEU A N 1
ATOM 846 C CA . LEU A 1 108 ? -5.204 5.566 5.000 1.00 78.75 108 LEU A CA 1
ATOM 847 C C . LEU A 1 108 ? -6.497 5.095 5.692 1.00 78.75 108 LEU A C 1
ATOM 849 O O . LEU A 1 108 ? -6.442 4.235 6.573 1.00 78.75 108 LEU A O 1
ATOM 853 N N . ARG A 1 109 ? -7.674 5.589 5.282 1.00 78.19 109 ARG A N 1
ATOM 854 C CA . ARG A 1 109 ? -8.974 5.116 5.792 1.00 78.19 109 ARG A CA 1
ATOM 855 C C . ARG A 1 109 ? -9.271 3.667 5.381 1.00 78.19 109 ARG A C 1
ATOM 857 O O . ARG A 1 109 ? -9.981 2.983 6.117 1.00 78.19 109 ARG A O 1
ATOM 864 N N . VAL A 1 110 ? -8.643 3.156 4.313 1.00 82.81 110 VAL A N 1
ATOM 865 C CA . VAL A 1 110 ? -8.701 1.738 3.887 1.00 82.81 110 VAL A CA 1
ATOM 866 C C . VAL A 1 110 ? -8.124 0.794 4.952 1.00 82.81 110 VAL A C 1
ATOM 868 O O . VAL A 1 110 ? -8.400 -0.401 4.943 1.00 82.81 110 VAL A O 1
ATOM 871 N N . LEU A 1 111 ? -7.374 1.312 5.931 1.00 83.81 111 LEU A N 1
ATOM 872 C CA . LEU A 1 111 ? -6.840 0.528 7.047 1.00 83.81 111 LEU A CA 1
ATOM 873 C C . LEU A 1 111 ? -7.865 0.303 8.177 1.00 83.81 111 LEU A C 1
ATOM 875 O O . LEU A 1 111 ? -7.648 -0.561 9.026 1.00 83.81 111 LEU A O 1
ATOM 879 N N . ARG A 1 112 ? -8.996 1.029 8.217 1.00 82.69 112 ARG A N 1
ATOM 880 C CA . ARG A 1 112 ? -10.022 0.886 9.277 1.00 82.69 112 ARG A CA 1
ATOM 881 C C . ARG A 1 112 ? -10.571 -0.547 9.432 1.00 82.69 112 ARG A C 1
ATOM 883 O O . ARG A 1 112 ? -10.674 -0.989 10.580 1.00 82.69 112 ARG A O 1
ATOM 890 N N . PRO A 1 113 ? -10.852 -1.315 8.358 1.00 82.06 113 PRO A N 1
ATOM 891 C CA . PRO A 1 113 ? -11.245 -2.722 8.458 1.00 82.06 113 PRO A CA 1
ATOM 892 C C . PRO A 1 113 ? -10.236 -3.597 9.214 1.00 82.06 113 PRO A C 1
ATOM 894 O O . PRO A 1 113 ? -10.647 -4.538 9.895 1.00 82.06 113 PRO A O 1
ATOM 897 N N . LEU A 1 114 ? -8.934 -3.272 9.175 1.00 82.69 114 LEU A N 1
ATOM 898 C CA . LEU A 1 114 ? -7.889 -4.040 9.865 1.00 82.69 114 LEU A CA 1
ATOM 899 C C . LEU A 1 114 ? -8.054 -4.014 11.392 1.00 82.69 114 LEU A C 1
ATOM 901 O O . LEU A 1 114 ? -7.640 -4.958 12.066 1.00 82.69 114 LEU A O 1
ATOM 905 N N . LYS A 1 115 ? -8.733 -3.002 11.960 1.00 79.88 115 LYS A N 1
ATOM 906 C CA . LYS A 1 115 ? -9.085 -2.973 13.395 1.00 79.88 115 LYS A CA 1
ATOM 907 C C . LYS A 1 115 ? -9.943 -4.178 13.807 1.00 79.88 115 LYS A C 1
ATOM 909 O O . LYS A 1 115 ? -9.875 -4.620 14.957 1.00 79.88 115 LYS A O 1
ATOM 914 N N . THR A 1 116 ? -10.720 -4.740 12.877 1.00 82.00 116 THR A N 1
ATOM 915 C CA . THR A 1 116 ? -11.558 -5.930 13.102 1.00 82.00 116 THR A CA 1
ATOM 916 C C . THR A 1 116 ? -10.712 -7.166 13.404 1.00 82.00 116 THR A C 1
ATOM 918 O O . THR A 1 116 ? -11.110 -7.988 14.229 1.00 82.00 116 THR A O 1
ATOM 921 N N . ILE A 1 117 ? -9.511 -7.271 12.819 1.00 83.56 117 ILE A N 1
ATOM 922 C CA . ILE A 1 117 ? -8.604 -8.410 13.028 1.00 83.56 117 ILE A CA 1
ATOM 923 C C . ILE A 1 117 ? -8.204 -8.507 14.502 1.00 83.56 117 ILE A C 1
ATOM 925 O O . ILE A 1 117 ? -8.273 -9.588 15.077 1.00 83.56 117 ILE A O 1
ATOM 929 N N . LYS A 1 118 ? -7.879 -7.378 15.152 1.00 79.38 118 LYS A N 1
ATOM 930 C CA . LYS A 1 118 ? -7.571 -7.350 16.592 1.00 79.38 118 LYS A CA 1
ATOM 931 C C . LYS A 1 118 ? -8.758 -7.822 17.445 1.00 79.38 118 LYS A C 1
ATOM 933 O O . LYS A 1 118 ? -8.559 -8.500 18.451 1.00 79.38 118 LYS A O 1
ATOM 938 N N . ARG A 1 119 ? -9.979 -7.427 17.073 1.00 80.06 119 ARG A N 1
ATOM 939 C CA . ARG A 1 119 ? -11.205 -7.638 17.865 1.00 80.06 119 ARG A CA 1
ATOM 940 C C . ARG A 1 119 ? -11.776 -9.050 17.722 1.00 80.06 119 ARG A C 1
ATOM 942 O O . ARG A 1 119 ? -12.406 -9.545 18.653 1.00 80.06 119 ARG A O 1
ATOM 949 N N . VAL A 1 120 ? -11.542 -9.712 16.587 1.00 86.06 120 VAL A N 1
ATOM 950 C CA . VAL A 1 120 ? -11.996 -11.084 16.338 1.00 86.06 120 VAL A CA 1
ATOM 951 C C . VAL A 1 120 ? -10.830 -12.054 16.567 1.00 86.06 120 VAL A C 1
ATOM 953 O O . VAL A 1 120 ? -9.974 -12.194 15.693 1.00 86.06 120 VAL A O 1
ATOM 956 N N . PRO A 1 121 ? -10.794 -12.798 17.690 1.00 84.12 121 PRO A N 1
ATOM 957 C CA . PRO A 1 121 ? -9.653 -13.653 18.038 1.00 84.12 121 PRO A CA 1
ATOM 958 C C . PRO A 1 121 ? -9.376 -14.741 16.992 1.00 84.12 121 PRO A C 1
ATOM 960 O O . PRO A 1 121 ? -8.227 -15.120 16.786 1.00 84.12 121 PRO A O 1
ATOM 963 N N . LYS A 1 122 ? -10.413 -15.200 16.278 1.00 87.69 122 LYS A N 1
ATOM 964 C CA . LYS A 1 122 ? -10.264 -16.137 15.156 1.00 87.69 122 LYS A CA 1
ATOM 965 C C . LYS A 1 122 ? -9.493 -15.518 13.982 1.00 87.69 122 LYS A C 1
ATOM 967 O O . LYS A 1 122 ? -8.606 -16.169 13.447 1.00 87.69 122 LYS A O 1
ATOM 972 N N . LEU A 1 123 ? -9.792 -14.268 13.609 1.00 85.94 123 LEU A N 1
ATOM 973 C CA . LEU A 1 123 ? -9.079 -13.565 12.533 1.00 85.94 123 LEU A CA 1
ATOM 974 C C . LEU A 1 123 ? -7.645 -13.236 12.945 1.00 85.94 123 LEU A C 1
ATOM 976 O O . LEU A 1 123 ? -6.734 -13.410 12.141 1.00 85.94 123 LEU A O 1
ATOM 980 N N . LYS A 1 124 ? -7.439 -12.829 14.203 1.00 86.56 124 LYS A N 1
ATOM 981 C CA . LYS A 1 124 ? -6.098 -12.618 14.756 1.00 86.56 124 LYS A CA 1
ATOM 982 C C . LYS A 1 124 ? -5.242 -13.880 14.662 1.00 86.56 124 LYS A C 1
ATOM 984 O O . LYS A 1 124 ? -4.138 -13.808 14.145 1.00 86.56 124 LYS A O 1
ATOM 989 N N . ALA A 1 125 ? -5.770 -15.033 15.078 1.00 89.06 125 ALA A N 1
ATOM 990 C CA . ALA A 1 125 ? -5.042 -16.299 15.003 1.00 89.06 125 ALA A CA 1
ATOM 991 C C . ALA A 1 125 ? -4.657 -16.677 13.561 1.00 89.06 125 ALA A C 1
ATOM 993 O O . ALA A 1 125 ? -3.545 -17.145 13.323 1.00 89.06 125 ALA A O 1
ATOM 994 N N . VAL A 1 126 ? -5.550 -16.440 12.593 1.00 91.31 126 VAL A N 1
ATOM 995 C CA . VAL A 1 126 ? -5.256 -16.661 11.168 1.00 91.31 126 VAL A CA 1
ATOM 996 C C . VAL A 1 126 ? -4.156 -15.716 10.688 1.00 91.31 126 VAL A C 1
ATOM 998 O O . VAL A 1 126 ? -3.197 -16.168 10.069 1.00 91.31 126 VAL A O 1
ATOM 1001 N N . PHE A 1 127 ? -4.250 -14.425 11.007 1.00 88.56 127 PHE A N 1
ATOM 1002 C CA . PHE A 1 127 ? -3.229 -13.445 10.638 1.00 88.56 127 PHE A CA 1
ATOM 1003 C C . PHE A 1 127 ? -1.864 -13.773 11.261 1.00 88.56 127 PHE A C 1
ATOM 1005 O O . PHE A 1 127 ? -0.853 -13.772 10.562 1.00 88.56 127 PHE A O 1
ATOM 1012 N N . ASP A 1 128 ? -1.834 -14.128 12.546 1.00 88.62 128 ASP A N 1
ATOM 1013 C CA . ASP A 1 128 ? -0.614 -14.519 13.255 1.00 88.62 128 ASP A CA 1
ATOM 1014 C C . ASP A 1 128 ? 0.009 -15.782 12.631 1.00 88.62 128 ASP A C 1
ATOM 1016 O O . ASP A 1 128 ? 1.228 -15.864 12.478 1.00 88.62 128 ASP A O 1
ATOM 1020 N N . CYS A 1 129 ? -0.815 -16.741 12.193 1.00 90.94 129 CYS A N 1
ATOM 1021 C CA . CYS A 1 129 ? -0.358 -17.919 11.456 1.00 90.94 129 CYS A CA 1
ATOM 1022 C C . CYS A 1 129 ? 0.270 -17.541 10.106 1.00 90.94 129 CYS A C 1
ATOM 1024 O O . CYS A 1 129 ? 1.372 -18.001 9.800 1.00 90.94 129 CYS A O 1
ATOM 1026 N N . VAL A 1 130 ? -0.374 -16.653 9.338 1.00 92.06 130 VAL A N 1
ATOM 1027 C CA . VAL A 1 130 ? 0.151 -16.146 8.059 1.00 92.06 130 VAL A CA 1
ATOM 1028 C C . VAL A 1 130 ? 1.497 -15.457 8.270 1.00 92.06 130 VAL A C 1
ATOM 1030 O O . VAL A 1 130 ? 2.477 -15.839 7.635 1.00 92.06 130 VAL A O 1
ATOM 1033 N N . VAL A 1 131 ? 1.590 -14.511 9.207 1.00 90.06 131 VAL A N 1
ATOM 1034 C CA . VAL A 1 131 ? 2.842 -13.796 9.511 1.00 90.06 131 VAL A CA 1
ATOM 1035 C C . VAL A 1 131 ? 3.936 -14.754 9.979 1.00 90.06 131 VAL A C 1
ATOM 1037 O O . VAL A 1 131 ? 5.097 -14.606 9.596 1.00 90.06 131 VAL A O 1
ATOM 1040 N N . ASN A 1 132 ? 3.589 -15.766 10.774 1.00 91.69 132 ASN A N 1
ATOM 1041 C CA . ASN A 1 132 ? 4.558 -16.764 11.203 1.00 91.69 132 ASN A CA 1
ATOM 1042 C C . ASN A 1 132 ? 5.039 -17.643 10.038 1.00 91.69 132 ASN A C 1
ATOM 1044 O O . ASN A 1 132 ? 6.232 -17.913 9.935 1.00 91.69 132 ASN A O 1
ATOM 1048 N N . SER A 1 133 ? 4.140 -18.043 9.134 1.00 93.12 133 SER A N 1
ATOM 1049 C CA . SER A 1 133 ? 4.494 -18.819 7.939 1.00 93.12 133 SER A CA 1
ATOM 1050 C C . SER A 1 133 ? 5.350 -18.018 6.951 1.00 93.12 133 SER A C 1
ATOM 1052 O O . SER A 1 133 ? 6.293 -18.561 6.372 1.00 93.12 133 SER A O 1
ATOM 1054 N N . LEU A 1 134 ? 5.103 -16.705 6.833 1.00 92.94 134 LEU A N 1
ATOM 1055 C CA . LEU A 1 134 ? 5.853 -15.802 5.961 1.00 92.94 134 LEU A CA 1
ATOM 1056 C C . LEU A 1 134 ? 7.340 -15.752 6.315 1.00 92.94 134 LEU A C 1
ATOM 1058 O O . LEU A 1 134 ? 8.163 -15.646 5.412 1.00 92.94 134 LEU A O 1
ATOM 1062 N N . LYS A 1 135 ? 7.713 -15.905 7.593 1.00 90.00 135 LYS A N 1
ATOM 1063 C CA . LYS A 1 135 ? 9.128 -15.948 8.004 1.00 90.00 135 LYS A CA 1
ATOM 1064 C C . LYS A 1 135 ? 9.911 -17.042 7.279 1.00 90.00 135 LYS A C 1
ATOM 1066 O O . LYS A 1 135 ? 11.039 -16.805 6.861 1.00 90.00 135 LYS A O 1
ATOM 1071 N N . ASN A 1 136 ? 9.304 -18.212 7.087 1.00 89.00 136 ASN A N 1
ATOM 1072 C CA . ASN A 1 136 ? 9.941 -19.307 6.357 1.00 89.00 136 ASN A CA 1
ATOM 1073 C C . ASN A 1 136 ? 9.918 -19.059 4.845 1.00 89.00 136 ASN A C 1
ATOM 1075 O O . ASN A 1 136 ? 10.895 -19.357 4.160 1.00 89.00 136 ASN A O 1
ATOM 1079 N N . VAL A 1 137 ? 8.832 -18.472 4.331 1.00 94.81 137 VAL A N 1
ATOM 1080 C CA . VAL A 1 137 ? 8.701 -18.119 2.909 1.00 94.81 137 VAL A CA 1
ATOM 1081 C C . VAL A 1 137 ? 9.751 -17.087 2.490 1.00 94.81 137 VAL A C 1
ATOM 1083 O O . VAL A 1 137 ? 10.290 -17.208 1.396 1.00 94.81 137 VAL A O 1
ATOM 1086 N N . ILE A 1 138 ? 10.111 -16.131 3.357 1.00 94.50 138 ILE A N 1
ATOM 1087 C CA . ILE A 1 138 ? 11.135 -15.110 3.070 1.00 94.50 138 ILE A CA 1
ATOM 1088 C C . ILE A 1 138 ? 12.476 -15.748 2.682 1.00 94.50 138 ILE A C 1
ATOM 1090 O O . ILE A 1 138 ? 13.116 -15.279 1.746 1.00 94.50 138 ILE A O 1
ATOM 1094 N N . ASN A 1 139 ? 12.881 -16.848 3.324 1.00 92.62 139 ASN A N 1
ATOM 1095 C CA . ASN A 1 139 ? 14.138 -17.523 2.984 1.00 92.62 139 ASN A CA 1
ATOM 1096 C C . ASN A 1 139 ? 14.124 -18.083 1.555 1.00 92.62 139 ASN A C 1
ATOM 1098 O O . ASN A 1 139 ? 15.097 -17.935 0.821 1.00 92.62 139 ASN A O 1
ATOM 1102 N N . ILE A 1 140 ? 13.009 -18.691 1.142 1.00 95.31 140 ILE A N 1
ATOM 1103 C CA . ILE A 1 140 ? 12.838 -19.212 -0.222 1.00 95.31 140 ILE A CA 1
ATOM 1104 C C . ILE A 1 140 ? 12.730 -18.050 -1.218 1.00 95.31 140 ILE A C 1
ATOM 1106 O O . ILE A 1 140 ? 13.325 -18.103 -2.292 1.00 95.31 140 ILE A O 1
ATOM 1110 N N . LEU A 1 141 ? 12.026 -16.978 -0.842 1.00 95.50 141 LEU A N 1
ATOM 1111 C CA . LEU A 1 141 ? 11.862 -15.780 -1.661 1.00 95.50 141 LEU A CA 1
ATOM 1112 C C . LEU A 1 141 ? 13.208 -15.108 -1.966 1.00 95.50 141 LEU A C 1
ATOM 1114 O O . LEU A 1 141 ? 13.422 -14.680 -3.093 1.00 95.50 141 LEU A O 1
ATOM 1118 N N . ILE A 1 142 ? 14.134 -15.060 -1.003 1.00 95.50 142 ILE A N 1
ATOM 1119 C CA . ILE A 1 142 ? 15.487 -14.526 -1.222 1.00 95.50 142 ILE A CA 1
ATOM 1120 C C . ILE A 1 142 ? 16.221 -15.330 -2.302 1.00 95.5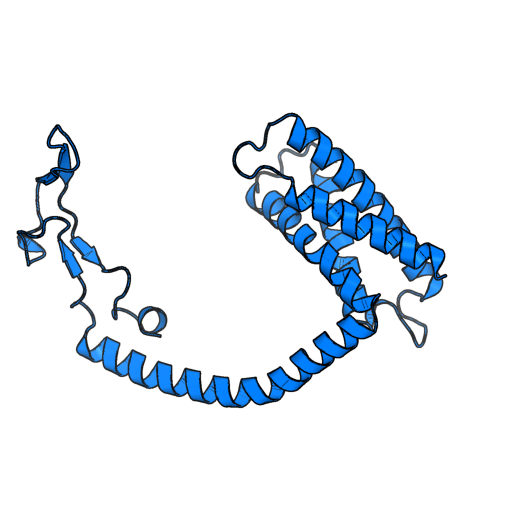0 142 ILE A C 1
ATOM 1122 O O . ILE A 1 142 ? 16.817 -14.746 -3.205 1.00 95.50 142 ILE A O 1
ATOM 1126 N N . VAL A 1 143 ? 16.152 -16.664 -2.243 1.00 96.38 143 VAL A N 1
ATOM 1127 C CA . VAL A 1 143 ? 16.780 -17.532 -3.252 1.00 96.38 143 VAL A CA 1
ATOM 1128 C C . VAL A 1 143 ? 16.119 -17.346 -4.620 1.00 96.38 143 VAL A C 1
ATOM 1130 O O . VAL A 1 143 ? 16.820 -17.244 -5.624 1.00 96.38 143 VAL A O 1
ATOM 1133 N N . TYR A 1 144 ? 14.788 -17.242 -4.661 1.00 96.31 144 TYR A N 1
ATOM 1134 C CA . TYR A 1 144 ? 14.036 -16.960 -5.885 1.00 96.31 144 TYR A CA 1
ATOM 1135 C C . TYR A 1 144 ? 14.443 -15.621 -6.520 1.00 96.31 144 TYR A C 1
ATOM 1137 O O . TYR A 1 144 ? 14.741 -15.575 -7.710 1.00 96.31 144 TYR A O 1
ATOM 1145 N N . ILE A 1 145 ? 14.531 -14.548 -5.727 1.00 96.56 145 ILE A N 1
ATOM 1146 C CA . ILE A 1 145 ? 14.949 -13.221 -6.203 1.00 96.56 145 ILE A CA 1
ATOM 1147 C C . ILE A 1 145 ? 16.393 -13.251 -6.717 1.00 96.56 145 ILE A C 1
ATOM 1149 O O . ILE A 1 145 ? 16.679 -12.659 -7.754 1.00 96.56 145 ILE A O 1
ATOM 1153 N N . LEU A 1 146 ? 17.302 -13.958 -6.036 1.00 96.81 146 LEU A N 1
ATOM 1154 C CA . LEU A 1 146 ? 18.685 -14.110 -6.493 1.00 96.81 146 LEU A CA 1
ATOM 1155 C C . LEU A 1 146 ? 18.756 -14.830 -7.846 1.00 96.81 146 LEU A C 1
ATOM 1157 O O . LEU A 1 146 ? 19.502 -14.416 -8.730 1.00 96.81 146 LEU A O 1
ATOM 1161 N N . PHE A 1 147 ? 17.973 -15.895 -8.013 1.00 97.00 147 PHE A N 1
ATOM 1162 C CA . PHE A 1 147 ? 17.889 -16.626 -9.273 1.00 97.00 147 PHE A CA 1
ATOM 1163 C C . PHE A 1 147 ? 17.351 -15.730 -10.393 1.00 97.00 147 PHE A C 1
ATOM 1165 O O . PHE A 1 147 ? 17.994 -15.616 -11.435 1.00 97.00 147 PHE A O 1
ATOM 1172 N N . GLN A 1 148 ? 16.245 -15.021 -10.148 1.00 96.31 148 GLN A N 1
ATOM 1173 C CA . GLN A 1 148 ? 15.670 -14.069 -11.100 1.00 96.31 148 GLN A CA 1
ATOM 1174 C C . GLN A 1 148 ? 16.673 -12.974 -11.484 1.00 96.31 148 GLN A C 1
ATOM 1176 O O . GLN A 1 148 ? 16.820 -12.659 -12.661 1.00 96.31 148 GLN A O 1
ATOM 1181 N N . PHE A 1 149 ? 17.435 -12.452 -10.519 1.00 97.31 149 PHE A N 1
ATOM 1182 C CA . PHE A 1 149 ? 18.477 -11.457 -10.767 1.00 97.31 149 PHE A C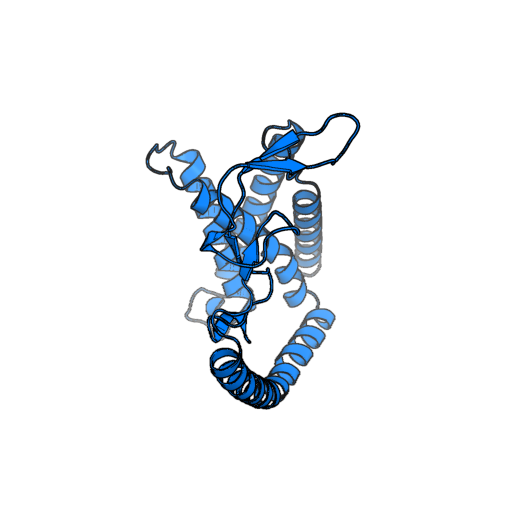A 1
ATOM 1183 C C . PHE A 1 149 ? 19.576 -11.974 -11.711 1.00 97.31 149 PHE A C 1
ATOM 1185 O O . PHE A 1 149 ? 19.992 -11.252 -12.615 1.00 97.31 149 PHE A O 1
ATOM 1192 N N . ILE A 1 150 ? 20.025 -13.227 -11.557 1.00 97.00 150 ILE A N 1
ATOM 1193 C CA . ILE A 1 150 ? 21.031 -13.824 -12.455 1.00 97.00 150 ILE A CA 1
ATOM 1194 C C . ILE A 1 150 ? 20.503 -13.874 -13.896 1.00 97.00 150 ILE A C 1
ATOM 1196 O O . ILE A 1 150 ? 21.204 -13.444 -14.816 1.00 97.00 150 ILE A O 1
ATOM 1200 N N . PHE A 1 151 ? 19.267 -14.344 -14.104 1.00 96.69 151 PHE A N 1
ATOM 1201 C CA . PHE A 1 151 ? 18.660 -14.367 -15.442 1.00 96.69 151 PHE A CA 1
ATOM 1202 C C . PHE A 1 151 ? 18.416 -12.970 -15.996 1.00 96.69 151 PHE A C 1
ATOM 1204 O O . PHE A 1 151 ? 18.672 -12.750 -17.177 1.00 96.69 151 PHE A O 1
ATOM 1211 N N . ALA A 1 152 ? 17.997 -12.021 -15.160 1.00 96.94 152 ALA A N 1
ATOM 1212 C CA . ALA A 1 152 ? 17.810 -10.635 -15.557 1.00 96.94 152 ALA A CA 1
ATOM 1213 C C . ALA A 1 152 ? 19.121 -10.020 -16.074 1.00 96.94 152 ALA A C 1
ATOM 1215 O O . ALA A 1 152 ? 19.128 -9.403 -17.134 1.00 96.94 152 ALA A O 1
ATOM 1216 N N . VAL A 1 153 ? 20.256 -10.248 -15.399 1.00 96.88 153 VAL A N 1
ATOM 1217 C CA . VAL A 1 153 ? 21.571 -9.761 -15.861 1.00 96.88 153 VAL A CA 1
ATOM 1218 C C . VAL A 1 153 ? 21.967 -10.388 -17.200 1.00 96.88 153 VAL A C 1
ATOM 1220 O O . VAL A 1 153 ? 22.422 -9.674 -18.094 1.00 96.88 153 VAL A O 1
ATOM 1223 N N . ILE A 1 154 ? 21.772 -11.700 -17.366 1.00 96.88 154 ILE A N 1
ATOM 1224 C CA . ILE A 1 154 ? 22.047 -12.388 -18.639 1.00 96.88 154 ILE A CA 1
ATOM 1225 C C . ILE A 1 154 ? 21.153 -11.825 -19.753 1.00 96.88 154 ILE A C 1
ATOM 1227 O O . ILE A 1 154 ? 21.638 -11.524 -20.842 1.00 96.88 154 ILE A O 1
ATOM 1231 N N . ALA A 1 155 ? 19.860 -11.650 -19.481 1.00 95.88 155 ALA A N 1
ATOM 1232 C CA . ALA A 1 155 ? 18.899 -11.149 -20.451 1.00 95.88 155 ALA A CA 1
ATOM 1233 C C . ALA A 1 155 ? 19.213 -9.708 -20.871 1.00 95.88 155 ALA A C 1
ATOM 1235 O O . ALA A 1 155 ? 19.213 -9.423 -22.064 1.00 95.88 155 ALA A O 1
ATOM 1236 N N . VAL A 1 156 ? 19.582 -8.831 -19.932 1.00 96.12 156 VAL A N 1
ATOM 1237 C CA . VAL A 1 156 ? 20.031 -7.468 -20.251 1.00 96.12 156 VAL A CA 1
ATOM 1238 C C . VAL A 1 156 ? 21.266 -7.510 -21.153 1.00 96.12 156 VAL A C 1
ATOM 1240 O O . VAL A 1 156 ? 21.306 -6.839 -22.175 1.00 96.12 156 VAL A O 1
ATOM 1243 N N . GLN A 1 157 ? 22.260 -8.353 -20.867 1.00 95.06 157 GLN A N 1
ATOM 1244 C CA . GLN A 1 157 ? 23.447 -8.450 -21.731 1.00 95.06 157 GLN A CA 1
ATOM 1245 C C . GLN A 1 157 ? 23.130 -8.959 -23.149 1.00 95.06 157 GLN A C 1
ATOM 1247 O O . GLN A 1 157 ? 23.784 -8.549 -24.107 1.00 95.06 157 GLN A O 1
ATOM 1252 N N . LEU A 1 158 ? 22.137 -9.840 -23.301 1.00 95.25 158 LEU A N 1
ATOM 1253 C CA . LEU A 1 158 ? 21.770 -10.430 -24.593 1.00 95.25 158 LEU A CA 1
ATOM 1254 C C . LEU A 1 158 ? 20.782 -9.583 -25.409 1.00 95.25 158 LEU A C 1
ATOM 1256 O O . LEU A 1 158 ? 20.840 -9.596 -26.648 1.00 95.25 158 LEU A O 1
ATOM 1260 N N . PHE A 1 159 ? 19.866 -8.888 -24.733 1.00 94.25 159 PHE A N 1
ATOM 1261 C CA . PHE A 1 159 ? 18.660 -8.301 -25.321 1.00 94.25 159 PHE A CA 1
ATOM 1262 C C . PHE A 1 159 ? 18.494 -6.795 -25.092 1.00 94.25 159 PHE A C 1
ATOM 1264 O O . PHE A 1 159 ? 17.539 -6.227 -25.624 1.00 94.25 159 PHE A O 1
ATOM 1271 N N . ASN A 1 160 ? 19.409 -6.138 -24.377 1.00 92.00 160 ASN A N 1
ATOM 1272 C CA . ASN A 1 160 ? 19.405 -4.680 -24.246 1.00 92.00 160 ASN A CA 1
ATOM 1273 C C . ASN A 1 160 ? 19.391 -4.011 -25.630 1.00 92.00 160 ASN A C 1
ATOM 1275 O O . ASN A 1 160 ? 20.196 -4.356 -26.501 1.00 92.00 160 ASN A O 1
ATOM 1279 N N . GLY A 1 161 ? 18.452 -3.086 -25.846 1.00 88.81 161 GLY A N 1
ATOM 1280 C CA . GLY A 1 161 ? 18.336 -2.355 -27.106 1.00 88.81 161 GLY A CA 1
ATOM 1281 C C . GLY A 1 161 ? 17.604 -3.098 -28.226 1.00 88.81 161 GLY A C 1
ATOM 1282 O O . GLY A 1 161 ? 17.461 -2.547 -29.313 1.00 88.81 161 GLY A O 1
ATOM 1283 N N . LYS A 1 162 ? 17.147 -4.343 -28.012 1.00 89.56 162 LYS A N 1
ATOM 1284 C CA . LYS A 1 162 ? 16.549 -5.171 -29.083 1.00 89.56 162 LYS A CA 1
ATOM 1285 C C . LYS A 1 162 ? 15.024 -5.190 -29.105 1.00 89.56 162 LYS A C 1
ATOM 1287 O O . LYS A 1 162 ? 14.448 -5.632 -30.090 1.00 89.56 162 LYS A O 1
ATOM 1292 N N . PHE A 1 163 ? 14.374 -4.734 -28.037 1.00 92.25 163 PHE A N 1
ATOM 1293 C CA . PHE A 1 163 ? 12.915 -4.792 -27.861 1.00 92.25 163 PHE A CA 1
ATOM 1294 C C . PHE A 1 163 ? 12.220 -3.476 -28.249 1.00 92.25 163 PHE A C 1
ATOM 1296 O O . PHE A 1 163 ? 11.171 -3.120 -27.709 1.00 92.25 163 PHE A O 1
ATOM 1303 N N . PHE A 1 164 ? 12.808 -2.751 -29.197 1.00 91.94 164 PHE A N 1
ATOM 1304 C CA . PHE A 1 164 ? 12.213 -1.555 -29.773 1.00 91.94 164 PHE A CA 1
ATOM 1305 C C . PHE A 1 164 ? 11.419 -1.900 -31.032 1.00 91.94 164 PHE A C 1
ATOM 1307 O O . PHE A 1 164 ? 11.784 -2.803 -31.784 1.00 91.94 164 PHE A O 1
ATOM 1314 N N . TYR A 1 165 ? 10.332 -1.171 -31.256 1.00 92.50 165 TYR A N 1
ATOM 1315 C CA . TYR A 1 165 ? 9.486 -1.312 -32.431 1.00 92.50 165 TYR A CA 1
ATOM 1316 C C . TYR A 1 165 ? 8.967 0.051 -32.888 1.00 92.50 165 TYR A C 1
ATOM 1318 O O . TYR A 1 165 ? 8.870 1.003 -32.108 1.00 92.50 165 TYR A O 1
ATOM 1326 N N . CYS A 1 166 ? 8.622 0.143 -34.169 1.00 93.88 166 CYS A N 1
ATOM 1327 C CA . CYS A 1 166 ? 7.926 1.302 -34.703 1.00 93.88 166 CYS A CA 1
ATOM 1328 C C . CYS A 1 166 ? 6.417 1.131 -34.515 1.00 93.88 166 CYS A C 1
ATOM 1330 O O . CYS A 1 166 ? 5.900 0.028 -34.672 1.00 93.88 166 CYS A O 1
ATOM 1332 N N . SER A 1 167 ? 5.692 2.220 -34.256 1.00 91.62 167 SER A N 1
ATOM 1333 C CA . SER A 1 167 ? 4.222 2.191 -34.237 1.00 91.62 167 SER A CA 1
ATOM 1334 C C . SER A 1 167 ? 3.586 1.763 -35.570 1.00 91.62 167 SER A C 1
ATOM 1336 O O . SER A 1 167 ? 2.437 1.337 -35.585 1.00 91.62 167 SER A O 1
ATOM 1338 N N . ASP A 1 168 ? 4.328 1.851 -36.677 1.00 91.12 168 ASP A N 1
ATOM 1339 C CA . ASP A 1 168 ? 3.953 1.311 -37.987 1.00 91.12 168 ASP A CA 1
ATOM 1340 C C . ASP A 1 168 ? 4.650 -0.040 -38.217 1.00 91.12 168 ASP A C 1
ATOM 1342 O O . ASP A 1 168 ? 5.875 -0.085 -38.355 1.00 91.12 168 ASP A O 1
ATOM 1346 N N . GLU A 1 169 ? 3.873 -1.124 -38.321 1.00 86.88 169 GLU A N 1
ATOM 1347 C CA . GLU A 1 169 ? 4.367 -2.496 -38.547 1.00 86.88 169 GLU A CA 1
ATOM 1348 C C . GLU A 1 169 ? 5.175 -2.653 -39.845 1.00 86.88 169 GLU A C 1
ATOM 1350 O O . GLU A 1 169 ? 5.935 -3.607 -40.006 1.00 86.88 169 GLU A O 1
ATOM 1355 N N . SER A 1 170 ? 5.041 -1.707 -40.777 1.00 89.31 170 SER A N 1
ATOM 1356 C CA . SER A 1 170 ? 5.760 -1.725 -42.051 1.00 89.31 170 SER A CA 1
ATOM 1357 C C . SER A 1 170 ? 7.243 -1.357 -41.913 1.00 89.31 170 SER A C 1
ATOM 1359 O O . SER A 1 170 ? 7.994 -1.521 -42.879 1.00 89.31 170 SER A O 1
ATOM 1361 N N . LYS A 1 171 ? 7.663 -0.785 -40.772 1.00 91.94 171 LYS A N 1
ATOM 1362 C CA . LYS A 1 171 ? 9.015 -0.251 -40.538 1.00 91.94 171 LYS A CA 1
ATOM 1363 C C . LYS A 1 171 ? 9.728 -1.000 -39.416 1.00 91.94 171 LYS A C 1
ATOM 1365 O O . LYS A 1 171 ? 9.206 -1.120 -38.313 1.00 91.94 171 LYS A O 1
ATOM 1370 N N . PHE A 1 172 ? 10.957 -1.446 -39.687 1.00 89.62 172 PHE A N 1
ATOM 1371 C CA . PHE A 1 172 ? 11.719 -2.315 -38.776 1.00 89.62 172 PHE A CA 1
ATOM 1372 C C . PHE A 1 172 ? 12.930 -1.642 -38.120 1.00 89.62 172 PHE A C 1
ATOM 1374 O O . PHE A 1 172 ? 13.490 -2.195 -37.178 1.00 89.62 172 PHE A O 1
ATOM 1381 N N . THR A 1 173 ? 13.355 -0.475 -38.604 1.00 91.06 173 THR A N 1
ATOM 1382 C CA . THR A 1 173 ? 14.529 0.247 -38.095 1.00 91.06 173 THR A CA 1
ATOM 1383 C C . THR A 1 173 ? 14.146 1.638 -37.597 1.00 91.06 173 THR A C 1
ATOM 1385 O O . THR A 1 173 ? 13.184 2.245 -38.074 1.00 91.06 173 THR A O 1
ATOM 1388 N N . GLU A 1 174 ? 14.917 2.158 -36.640 1.00 90.44 174 GLU A N 1
ATOM 1389 C CA . GLU A 1 174 ? 14.697 3.485 -36.051 1.00 90.44 174 GLU A CA 1
ATOM 1390 C C . GLU A 1 174 ? 14.801 4.605 -37.099 1.00 90.44 174 GLU A C 1
ATOM 1392 O O . GLU A 1 174 ? 13.958 5.506 -37.146 1.00 90.44 174 GLU A O 1
ATOM 1397 N N . ASP A 1 175 ? 15.778 4.497 -38.005 1.00 92.25 175 ASP A N 1
ATOM 1398 C CA . ASP A 1 175 ? 16.003 5.463 -39.086 1.00 92.25 175 ASP A CA 1
ATOM 1399 C C . ASP A 1 175 ? 14.817 5.537 -40.062 1.00 92.25 175 ASP A C 1
ATOM 1401 O O . ASP A 1 175 ? 14.503 6.600 -40.601 1.00 92.25 175 ASP A O 1
ATOM 1405 N N . GLU A 1 176 ? 14.123 4.416 -40.283 1.00 92.44 176 GLU A N 1
ATOM 1406 C CA . GLU A 1 176 ? 12.943 4.357 -41.148 1.00 92.44 176 GLU A CA 1
ATOM 1407 C C . GLU A 1 176 ? 11.641 4.734 -40.427 1.00 92.44 176 GLU A C 1
ATOM 1409 O O . GLU A 1 176 ? 10.645 5.060 -41.086 1.00 92.44 176 GLU A O 1
ATOM 1414 N N . CYS A 1 177 ? 11.631 4.709 -39.090 1.00 92.44 177 CYS A N 1
ATOM 1415 C CA . CYS A 1 177 ? 10.475 5.018 -38.249 1.00 92.44 177 CYS A CA 1
ATOM 1416 C C . CYS A 1 177 ? 10.250 6.535 -38.115 1.00 92.44 177 CYS A C 1
ATOM 1418 O O . CYS A 1 177 ? 10.177 7.099 -37.027 1.00 92.44 177 CYS A O 1
ATOM 1420 N N . GLN A 1 178 ? 10.140 7.220 -39.252 1.00 92.69 178 GLN A N 1
ATOM 1421 C CA . GLN A 1 178 ? 9.981 8.670 -39.332 1.00 92.69 178 GLN A CA 1
ATOM 1422 C C . GLN A 1 178 ? 8.729 9.042 -40.137 1.00 92.69 178 GLN A C 1
ATOM 1424 O O . GLN A 1 178 ? 8.274 8.303 -41.018 1.00 92.69 178 GLN A O 1
ATOM 1429 N N . GLY A 1 179 ? 8.170 10.218 -39.854 1.00 93.44 179 GLY A N 1
ATOM 1430 C CA . GLY A 1 179 ? 7.005 10.756 -40.559 1.00 93.44 179 GLY A CA 1
ATOM 1431 C C . GLY A 1 179 ? 5.663 10.267 -40.011 1.00 93.44 179 GLY A C 1
ATOM 1432 O O . GLY A 1 179 ? 5.486 10.120 -38.801 1.00 93.44 179 GLY A O 1
ATOM 1433 N N . TRP A 1 180 ? 4.699 10.073 -40.910 1.00 92.69 180 TRP A N 1
ATOM 1434 C CA . TRP A 1 180 ? 3.299 9.791 -40.586 1.00 92.69 180 TRP A CA 1
ATOM 1435 C C . TRP A 1 180 ? 2.824 8.523 -41.298 1.00 92.69 180 TRP A C 1
ATOM 1437 O O . TRP A 1 180 ? 3.307 8.207 -42.388 1.00 92.69 180 TRP A O 1
ATOM 1447 N N . TYR A 1 181 ? 1.875 7.817 -40.691 1.00 93.50 181 TYR A N 1
ATOM 1448 C CA . TYR A 1 181 ? 1.233 6.628 -41.248 1.00 93.50 181 TYR A CA 1
ATOM 1449 C C . TYR A 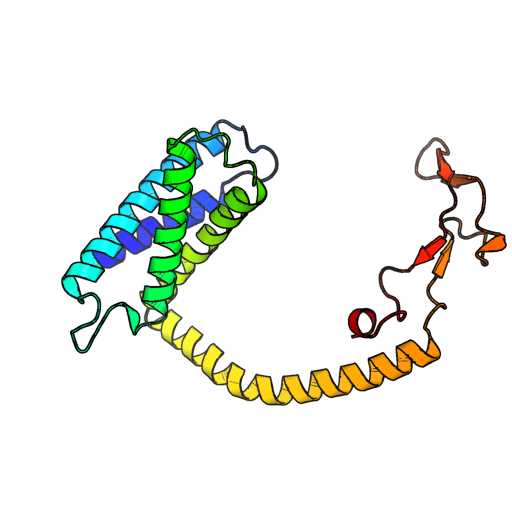1 181 ? -0.280 6.668 -40.991 1.00 93.50 181 TYR A C 1
ATOM 1451 O O . TYR A 1 181 ? -0.763 7.455 -40.172 1.00 93.50 181 TYR A O 1
ATOM 1459 N N . PHE A 1 182 ? -1.032 5.860 -41.737 1.00 91.38 182 PHE A N 1
ATOM 1460 C CA . PHE A 1 182 ? -2.484 5.775 -41.607 1.00 91.38 182 PHE A CA 1
ATOM 1461 C C . PHE A 1 182 ? -2.856 4.582 -40.731 1.00 91.38 182 PHE A C 1
ATOM 1463 O O . PHE A 1 182 ? -2.465 3.455 -41.025 1.00 91.38 182 PHE A O 1
ATOM 1470 N N . VAL A 1 183 ? -3.640 4.841 -39.689 1.00 91.69 183 VAL A N 1
ATOM 1471 C CA . VAL A 1 183 ? -4.242 3.818 -38.833 1.00 91.69 183 VAL A CA 1
ATOM 1472 C C . VAL A 1 183 ? -5.685 3.611 -39.270 1.00 91.69 183 VAL A C 1
ATOM 1474 O O . VAL A 1 183 ? -6.467 4.564 -39.327 1.00 91.69 183 VAL A O 1
ATOM 1477 N N . TYR A 1 184 ? -6.034 2.363 -39.567 1.00 88.69 184 TYR A N 1
ATOM 1478 C CA . TYR A 1 184 ? -7.360 1.952 -40.037 1.00 88.69 184 TYR A CA 1
ATOM 1479 C C . TYR A 1 184 ? -8.211 1.388 -38.887 1.00 88.69 184 TYR A C 1
ATOM 1481 O O . TYR A 1 184 ? -8.740 0.284 -38.967 1.00 88.69 184 TYR A O 1
ATOM 1489 N N . GLU A 1 185 ? -8.326 2.141 -37.792 1.00 84.06 185 GLU A N 1
ATOM 1490 C CA . GLU A 1 185 ? -9.236 1.819 -36.686 1.00 84.06 185 GLU A CA 1
ATOM 1491 C C . GLU A 1 185 ? -10.573 2.559 -36.880 1.00 84.06 185 GLU A C 1
ATOM 1493 O O . GLU A 1 185 ? -10.749 3.688 -36.414 1.00 84.06 185 GLU A O 1
ATOM 1498 N N . GLY A 1 186 ? -11.512 1.922 -37.590 1.00 82.81 186 GLY A N 1
ATOM 1499 C CA . GLY A 1 186 ? -12.870 2.428 -37.847 1.00 82.81 186 GLY A CA 1
ATOM 1500 C C . GLY A 1 186 ? -13.170 2.702 -39.327 1.00 82.81 186 GLY A C 1
ATOM 1501 O O . GLY A 1 186 ? -12.460 2.221 -40.205 1.00 82.81 186 GLY A O 1
ATOM 1502 N N . ASP A 1 187 ? -14.233 3.471 -39.592 1.00 82.06 187 ASP A N 1
ATOM 1503 C CA . ASP A 1 187 ? -14.703 3.771 -40.958 1.00 82.06 187 ASP A CA 1
ATOM 1504 C C . ASP A 1 187 ? -13.800 4.763 -41.719 1.00 82.06 187 ASP A C 1
ATOM 1506 O O . ASP A 1 187 ? -13.755 4.734 -42.949 1.00 82.06 187 ASP A O 1
ATOM 1510 N N . GLU A 1 188 ? -13.052 5.623 -41.014 1.00 88.56 188 GLU A N 1
ATOM 1511 C CA . GLU A 1 188 ? -12.162 6.624 -41.621 1.00 88.56 188 GLU A CA 1
ATOM 1512 C C . GLU A 1 188 ? -10.7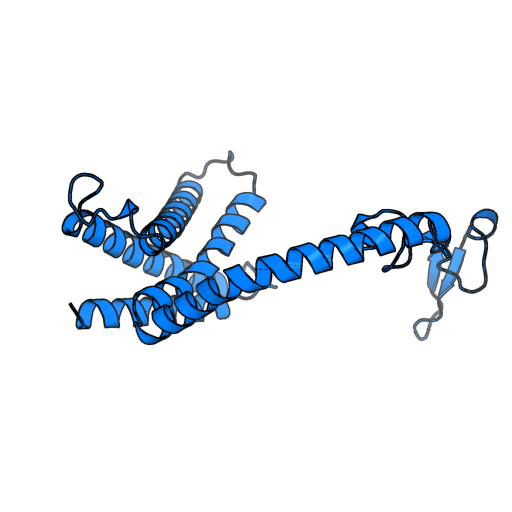04 6.455 -41.156 1.00 88.56 188 GLU A C 1
ATOM 1514 O O . GLU A 1 188 ? -10.449 6.368 -39.949 1.00 88.56 188 GLU A O 1
ATOM 1519 N N . PRO A 1 189 ? -9.723 6.453 -42.082 1.00 89.00 189 PRO A N 1
ATOM 1520 C CA . PRO A 1 189 ? -8.317 6.327 -41.728 1.00 89.00 189 PRO A CA 1
ATOM 1521 C C . PRO A 1 189 ? -7.818 7.584 -41.013 1.00 89.00 189 PRO A C 1
ATOM 1523 O O . PRO A 1 189 ? -7.939 8.704 -41.515 1.00 89.00 189 PRO A O 1
ATOM 1526 N N . LYS A 1 190 ? -7.188 7.400 -39.851 1.00 91.75 190 LYS A N 1
ATOM 1527 C CA . LYS A 1 190 ? -6.592 8.493 -39.073 1.00 91.75 190 LYS A CA 1
ATOM 1528 C C . LYS A 1 190 ? -5.097 8.569 -39.329 1.00 91.75 190 LYS A C 1
ATOM 1530 O O . LYS A 1 190 ? -4.402 7.557 -39.315 1.00 91.75 190 LYS A O 1
ATOM 1535 N N . VAL A 1 191 ? -4.590 9.782 -39.521 1.00 92.19 191 VAL A N 1
ATOM 1536 C CA . VAL A 1 191 ? -3.148 10.026 -39.635 1.00 92.19 191 VAL A CA 1
ATOM 1537 C C . VAL A 1 191 ? -2.544 10.061 -38.234 1.00 92.19 191 VAL A C 1
ATOM 1539 O O . VAL A 1 191 ? -2.957 10.868 -37.403 1.00 92.19 191 VAL A O 1
ATOM 1542 N N . GLN A 1 192 ? -1.556 9.208 -37.979 1.00 92.12 192 GLN A N 1
ATOM 1543 C CA . GLN A 1 192 ? -0.782 9.201 -36.739 1.00 92.12 192 GLN A CA 1
ATOM 1544 C C . GLN A 1 192 ? 0.712 9.345 -37.030 1.00 92.12 192 GLN A C 1
ATOM 1546 O O . GLN A 1 192 ? 1.197 9.014 -38.115 1.00 92.12 192 GLN A O 1
ATOM 1551 N N . LYS A 1 193 ? 1.453 9.891 -36.063 1.00 93.75 193 LYS A N 1
ATOM 1552 C CA . LYS A 1 193 ? 2.906 10.032 -36.167 1.00 93.75 193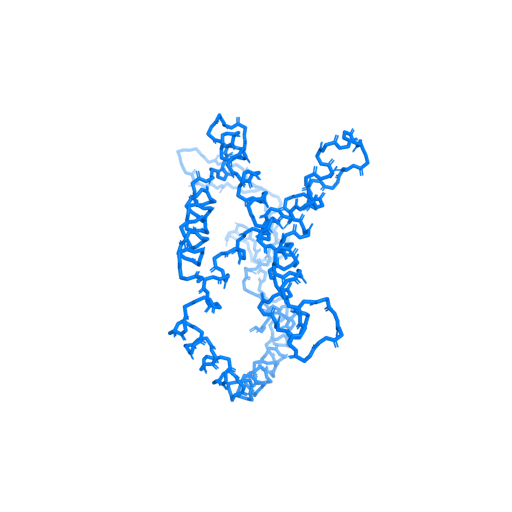 LYS A CA 1
ATOM 1553 C C . LYS A 1 193 ? 3.566 8.681 -35.893 1.00 93.75 193 LYS A C 1
ATOM 1555 O O . LYS A 1 193 ? 3.144 7.964 -34.986 1.00 93.75 193 LYS A O 1
ATOM 1560 N N . ARG A 1 194 ? 4.604 8.341 -36.661 1.00 94.06 194 ARG A N 1
ATOM 1561 C CA . ARG A 1 194 ? 5.457 7.193 -36.339 1.00 94.06 194 ARG A CA 1
ATOM 1562 C C . ARG A 1 194 ? 6.268 7.496 -35.085 1.00 94.06 194 ARG A C 1
ATOM 1564 O O . ARG A 1 194 ? 6.863 8.567 -34.974 1.00 94.06 194 ARG A O 1
ATOM 1571 N N . GLU A 1 195 ? 6.267 6.562 -34.147 1.00 94.12 195 GLU A N 1
ATOM 1572 C CA . GLU A 1 195 ? 6.990 6.667 -32.885 1.00 94.12 195 GLU A CA 1
ATOM 1573 C C . GLU A 1 195 ? 7.766 5.372 -32.655 1.00 94.12 195 GLU A C 1
ATOM 1575 O O . GLU A 1 195 ? 7.202 4.282 -32.754 1.00 94.12 195 GLU A O 1
ATOM 1580 N N . TRP A 1 196 ? 9.058 5.504 -32.354 1.00 94.06 196 TRP A N 1
ATOM 1581 C CA . TRP A 1 196 ? 9.916 4.394 -31.956 1.00 94.06 196 TRP A CA 1
ATOM 1582 C C . TRP A 1 196 ? 9.742 4.165 -30.457 1.00 94.06 196 TRP A C 1
ATOM 1584 O O . TRP A 1 196 ? 10.082 5.031 -29.647 1.00 94.06 196 TRP A O 1
ATOM 1594 N N . LYS A 1 197 ? 9.134 3.040 -30.088 1.00 93.00 197 LYS A N 1
ATOM 1595 C CA . LYS A 1 197 ? 8.747 2.734 -28.710 1.00 93.00 197 LYS A CA 1
ATOM 1596 C C . LYS A 1 197 ? 9.381 1.436 -28.244 1.00 93.00 197 LYS A C 1
ATOM 1598 O O . LYS A 1 197 ? 9.646 0.531 -29.031 1.00 93.00 197 LYS A O 1
ATOM 1603 N N . THR A 1 198 ? 9.602 1.343 -26.941 1.00 91.81 198 THR A N 1
ATOM 1604 C CA . THR A 1 198 ? 9.920 0.084 -26.268 1.00 91.81 198 THR A CA 1
ATOM 1605 C C . THR A 1 198 ? 8.645 -0.724 -26.075 1.00 91.81 198 THR A C 1
ATOM 1607 O O . THR A 1 198 ? 7.584 -0.157 -25.811 1.00 91.81 198 THR A O 1
ATOM 1610 N N . GLN A 1 199 ? 8.741 -2.046 -26.187 1.00 90.75 199 GLN A N 1
ATOM 1611 C CA . GLN A 1 199 ? 7.669 -2.945 -25.755 1.00 90.75 199 GLN A CA 1
ATOM 1612 C C . GLN A 1 199 ? 7.414 -2.807 -24.244 1.00 90.75 199 GLN A C 1
ATOM 1614 O O . GLN A 1 199 ? 8.334 -2.484 -23.491 1.00 90.75 199 GLN A O 1
ATOM 1619 N N . ASP A 1 200 ? 6.186 -3.095 -23.794 1.00 89.50 200 ASP A N 1
ATOM 1620 C CA . ASP A 1 200 ? 5.818 -3.050 -22.363 1.00 89.50 200 ASP A CA 1
ATOM 1621 C C . ASP A 1 200 ? 6.696 -3.984 -21.516 1.00 89.50 200 ASP A C 1
ATOM 1623 O O . ASP A 1 200 ? 6.989 -3.710 -20.353 1.00 89.50 200 ASP A O 1
ATOM 1627 N N . PHE A 1 201 ? 7.151 -5.081 -22.125 1.00 89.62 201 PHE A N 1
ATOM 1628 C CA . PHE A 1 201 ? 8.150 -5.977 -21.571 1.00 89.62 201 PHE A CA 1
ATOM 1629 C C . PHE A 1 201 ? 9.458 -5.854 -22.357 1.00 89.62 201 PHE A C 1
ATOM 1631 O O . PHE A 1 201 ? 9.508 -6.153 -23.553 1.00 89.62 201 PHE A O 1
ATOM 1638 N N . HIS A 1 202 ? 10.517 -5.416 -21.680 1.00 92.75 202 HIS A N 1
ATOM 1639 C CA . HIS A 1 202 ? 11.812 -5.135 -22.291 1.00 92.75 202 HIS A CA 1
ATOM 1640 C C . HIS A 1 202 ? 12.965 -5.420 -21.315 1.00 92.75 202 HIS A C 1
ATOM 1642 O O . HIS A 1 202 ? 12.786 -5.474 -20.099 1.00 92.75 202 HIS A O 1
ATOM 1648 N N . TYR A 1 203 ? 14.170 -5.597 -21.859 1.00 95.25 203 TYR A N 1
ATOM 1649 C CA . TYR A 1 203 ? 15.364 -6.016 -21.112 1.00 95.25 203 TYR A CA 1
ATOM 1650 C C . TYR A 1 203 ? 16.450 -4.935 -21.074 1.00 95.25 203 TYR A C 1
ATOM 1652 O O . TYR A 1 203 ? 17.639 -5.241 -21.041 1.00 95.25 203 TYR A O 1
ATOM 1660 N N . ASP A 1 204 ? 16.069 -3.660 -21.092 1.00 92.88 204 ASP A N 1
ATOM 1661 C CA . ASP A 1 204 ? 17.060 -2.573 -21.139 1.00 92.88 204 ASP A CA 1
ATOM 1662 C C . ASP A 1 204 ? 17.707 -2.323 -19.770 1.00 92.88 204 ASP A C 1
ATOM 1664 O O . ASP A 1 204 ? 18.841 -1.860 -19.685 1.00 92.88 204 ASP A O 1
ATOM 1668 N N . ASN A 1 205 ? 17.008 -2.674 -18.684 1.00 93.75 205 ASN A N 1
ATOM 1669 C CA . ASN A 1 205 ? 17.490 -2.533 -17.313 1.00 93.75 205 ASN A CA 1
ATOM 1670 C C . ASN A 1 205 ? 17.136 -3.765 -16.478 1.00 93.75 205 ASN A C 1
ATOM 1672 O O . ASN A 1 205 ? 16.108 -4.402 -16.697 1.00 93.75 205 ASN A O 1
ATOM 1676 N N . VAL A 1 206 ? 17.931 -4.041 -15.441 1.00 93.75 206 VAL A N 1
ATOM 1677 C CA . VAL A 1 206 ? 17.732 -5.213 -14.567 1.00 93.75 206 VAL A CA 1
ATOM 1678 C C . VAL A 1 206 ? 16.365 -5.204 -13.878 1.00 93.75 206 VAL A C 1
ATOM 1680 O O . VAL A 1 206 ? 15.767 -6.257 -13.729 1.00 93.75 206 VAL A O 1
ATOM 1683 N N . ILE A 1 207 ? 15.841 -4.031 -13.505 1.00 93.31 207 ILE A N 1
ATOM 1684 C CA . ILE A 1 207 ? 14.520 -3.916 -12.861 1.00 93.31 207 ILE A CA 1
ATOM 1685 C C . ILE A 1 207 ? 13.390 -4.301 -13.824 1.00 93.31 207 ILE A C 1
ATOM 1687 O O . ILE A 1 207 ? 12.436 -4.929 -13.396 1.00 93.31 207 ILE A O 1
ATOM 1691 N N . ALA A 1 208 ? 13.496 -3.935 -15.105 1.00 92.06 208 ALA A N 1
ATOM 1692 C CA . ALA A 1 208 ? 12.499 -4.301 -16.114 1.00 92.06 208 ALA A CA 1
ATOM 1693 C C . ALA A 1 208 ? 12.590 -5.791 -16.493 1.00 92.06 208 ALA A C 1
ATOM 1695 O O . ALA A 1 208 ? 11.595 -6.411 -16.851 1.00 92.06 208 ALA A O 1
ATOM 1696 N N . ALA A 1 209 ? 13.792 -6.360 -16.383 1.00 92.31 209 ALA A N 1
ATOM 1697 C CA . ALA A 1 209 ? 14.078 -7.759 -16.666 1.00 92.31 209 ALA A CA 1
ATOM 1698 C C . ALA A 1 209 ? 13.724 -8.728 -15.519 1.00 92.31 209 ALA A C 1
ATOM 1700 O O . ALA A 1 209 ? 13.664 -9.936 -15.758 1.00 92.31 209 ALA A O 1
ATOM 1701 N N . MET A 1 210 ? 13.560 -8.224 -14.289 1.00 91.88 210 MET A N 1
ATOM 1702 C CA . MET A 1 210 ? 13.203 -9.003 -13.095 1.00 91.88 210 MET A CA 1
ATOM 1703 C C . MET A 1 210 ? 11.695 -9.141 -12.939 1.00 91.88 210 MET A C 1
ATOM 1705 O O . MET A 1 210 ? 11.273 -10.300 -12.720 1.00 91.88 210 MET A O 1
#

Nearest PDB structures (foldseek):
  7vfw-assembly1_A  TM=9.117E-01  e=6.079E-20  Homo sapiens
  8x91-assembly1_A  TM=8.939E-01  e=3.073E-20  Homo sapiens
  7miy-assembly1_A  TM=9.106E-01  e=1.236E-18  Homo sapiens
  8epl-assembly1_A  TM=9.055E-01  e=4.437E-17  Homo sapiens
  7wll-assembly1_A  TM=8.364E-01  e=3.514E-09  Homo sapiens

InterPro domains:
  IPR005821 Ion transport domain [PF00520] (2-210)
  IPR027359 Voltage-dependent channel domain superfamily [G3DSA:1.20.120.350] (1-125)
  IPR050599 Voltage-dependent calcium channel alpha-1 subunit [PTHR45628] (2-210)

pLDDT: mean 83.89, std 11.44, range [46.19, 97.31]

Radius of gyration: 26.52 Å; Cα contacts (8 Å, |Δi|>4): 178; chains: 1; bounding box: 48×48×75 Å

Solvent-accessible surface area (backbone atoms only — not comparable to full-atom values): 12042 Å² total; per-residue (Å²): 111,70,67,62,54,50,52,50,51,50,52,42,50,53,54,50,52,49,60,70,67,53,57,90,86,51,76,82,38,74,65,40,58,52,45,50,54,51,50,52,54,51,50,52,54,51,46,51,52,50,51,53,49,39,69,74,39,30,68,73,90,44,103,67,20,45,71,78,38,68,71,48,43,54,52,48,51,46,47,50,48,50,51,50,53,50,53,57,66,70,64,71,52,86,84,61,81,50,63,65,58,60,52,54,50,54,57,50,57,73,52,53,65,58,59,50,32,76,72,36,66,71,51,35,53,52,50,53,48,51,59,59,52,43,62,62,50,50,61,54,49,52,54,52,52,54,51,41,48,55,53,8,51,54,43,26,74,76,36,47,85,64,47,60,46,35,73,46,88,92,35,90,48,74,88,65,32,60,63,71,47,76,43,76,79,69,97,58,74,42,82,42,72,40,43,74,40,71,47,99,73,39,25,74,41,56,78,65,40,89

Mean predicted aligned error: 9.3 Å

Secondary structure (DSSP, 8-state):
-HHHHHHHHHHHHHHHHHHHT--SS-TTSHHHHHHHHHHHHHHHHHHHHHHHHHHHH-SSSSTT-GGGSHHHHHHHHHHHHHHHHHHHHHT--TT---HHHHHHHHHGGGGGGGHHHHH-HHHHHHHHHHHHHHHHHHHHHHHHHHHHHHHHHHHHHHHTT-SEEESSTT--STTT--SEEEE-SSSSPEEEE--EEE-SS--SSHHHH-